Protein AF-A0A356UAP3-F1 (afdb_monomer)

Structure (mmCIF, N/CA/C/O backbone):
data_AF-A0A356UAP3-F1
#
_entry.id   AF-A0A356UAP3-F1
#
loop_
_atom_site.group_PDB
_atom_site.id
_atom_site.type_symbol
_atom_site.label_atom_id
_atom_site.label_alt_id
_atom_site.label_comp_id
_atom_site.label_asym_id
_atom_site.label_entity_id
_atom_site.label_seq_id
_atom_site.pdbx_PDB_ins_code
_atom_site.Cartn_x
_atom_site.Cartn_y
_atom_site.Cartn_z
_atom_site.occupancy
_atom_site.B_iso_or_equiv
_atom_site.auth_seq_id
_atom_site.auth_comp_id
_atom_site.auth_asym_id
_atom_site.auth_atom_id
_atom_site.pdbx_PDB_model_num
ATOM 1 N N . MET A 1 1 ? -6.061 -14.195 -34.000 1.00 57.28 1 MET A N 1
ATOM 2 C CA . MET A 1 1 ? -6.157 -13.941 -32.544 1.00 57.28 1 MET A CA 1
ATOM 3 C C . MET A 1 1 ? -6.585 -12.502 -32.336 1.00 57.28 1 MET A C 1
ATOM 5 O O . MET A 1 1 ? -6.114 -11.647 -33.078 1.00 57.28 1 MET A O 1
ATOM 9 N N . SER A 1 2 ? -7.453 -12.223 -31.364 1.00 78.31 2 SER A N 1
ATOM 10 C CA . SER A 1 2 ? -7.659 -10.847 -30.902 1.00 78.31 2 SER A CA 1
ATOM 11 C C . SER A 1 2 ? -6.344 -10.303 -30.331 1.00 78.31 2 SER A C 1
ATOM 13 O O . SER A 1 2 ? -5.571 -11.042 -29.713 1.00 78.31 2 SER A O 1
ATOM 15 N N . LYS A 1 3 ? -6.052 -9.023 -30.582 1.00 88.25 3 LYS A N 1
ATOM 16 C CA . LYS A 1 3 ? -4.902 -8.347 -29.968 1.00 88.25 3 LYS A CA 1
ATOM 17 C C . LYS A 1 3 ? -5.142 -8.265 -28.456 1.00 88.25 3 LYS A C 1
ATOM 19 O O . LYS A 1 3 ? -6.250 -7.948 -28.034 1.00 88.25 3 LYS A O 1
ATOM 24 N N . ARG A 1 4 ? -4.123 -8.576 -27.655 1.00 94.38 4 ARG A N 1
ATOM 25 C CA . ARG A 1 4 ? -4.158 -8.522 -26.185 1.00 94.38 4 ARG A CA 1
ATOM 26 C C . ARG A 1 4 ? -2.898 -7.827 -25.686 1.00 94.38 4 ARG A C 1
ATOM 28 O O . ARG A 1 4 ? -1.840 -8.015 -26.282 1.00 94.38 4 ARG A O 1
ATOM 35 N N . ALA A 1 5 ? -3.019 -7.084 -24.594 1.00 95.06 5 ALA A N 1
ATOM 36 C CA . ALA A 1 5 ? -1.893 -6.589 -23.813 1.00 95.06 5 ALA A CA 1
ATOM 37 C C . ALA A 1 5 ? -1.896 -7.302 -22.455 1.00 95.06 5 ALA A C 1
ATOM 39 O O . ALA A 1 5 ? -2.961 -7.516 -21.878 1.00 95.06 5 ALA A O 1
ATOM 40 N N . ILE A 1 6 ? -0.720 -7.702 -21.974 1.00 96.50 6 ILE A N 1
ATOM 41 C CA . ILE A 1 6 ? -0.535 -8.302 -20.650 1.00 96.50 6 ILE A CA 1
ATOM 42 C C . ILE A 1 6 ? 0.450 -7.407 -19.912 1.00 96.50 6 ILE A C 1
ATOM 44 O O . ILE A 1 6 ? 1.593 -7.268 -20.343 1.00 96.50 6 ILE A O 1
ATOM 48 N N . VAL A 1 7 ? -0.008 -6.793 -18.826 1.00 96.94 7 VAL A N 1
ATOM 49 C CA . VAL A 1 7 ? 0.816 -5.952 -17.957 1.00 96.94 7 VAL A CA 1
ATOM 50 C C . VAL A 1 7 ? 1.091 -6.742 -16.686 1.00 96.94 7 VAL A C 1
ATOM 52 O O . VAL A 1 7 ? 0.159 -7.196 -16.027 1.00 96.94 7 VAL A O 1
ATOM 55 N N . ILE A 1 8 ? 2.369 -6.944 -16.373 1.00 97.31 8 ILE A N 1
ATOM 56 C CA . ILE A 1 8 ? 2.818 -7.643 -15.167 1.00 97.31 8 ILE A CA 1
ATOM 57 C C . ILE A 1 8 ? 3.572 -6.631 -14.316 1.00 97.31 8 ILE A C 1
ATOM 59 O O . ILE A 1 8 ? 4.569 -6.071 -14.768 1.00 97.31 8 ILE A O 1
ATOM 63 N N . VAL A 1 9 ? 3.105 -6.419 -13.089 1.00 97.12 9 VAL A N 1
ATOM 64 C CA . VAL A 1 9 ? 3.779 -5.570 -12.106 1.00 97.12 9 VAL A CA 1
ATOM 65 C C . VAL A 1 9 ? 4.527 -6.470 -11.128 1.00 97.12 9 VAL A C 1
ATOM 67 O O . VAL A 1 9 ? 3.919 -7.266 -10.413 1.00 97.12 9 VAL A O 1
ATOM 70 N N . LEU A 1 10 ? 5.855 -6.356 -11.113 1.00 96.38 10 LEU A N 1
ATOM 71 C CA . LEU A 1 10 ? 6.705 -6.951 -10.083 1.00 96.38 10 LEU A CA 1
ATOM 72 C C . LEU A 1 10 ? 6.812 -5.943 -8.938 1.00 96.38 10 LEU A C 1
ATOM 74 O O . LEU A 1 10 ? 7.701 -5.093 -8.928 1.00 96.38 10 LEU A O 1
ATOM 78 N N . ASP A 1 11 ? 5.835 -5.999 -8.034 1.00 94.31 11 ASP A N 1
ATOM 79 C CA . ASP A 1 11 ? 5.659 -5.016 -6.962 1.00 94.31 11 ASP A CA 1
ATOM 80 C C . ASP A 1 11 ? 6.958 -4.825 -6.153 1.00 94.31 11 ASP A C 1
ATOM 82 O O . ASP A 1 11 ? 7.642 -5.794 -5.810 1.00 94.31 11 ASP A O 1
ATOM 86 N N . SER A 1 12 ? 7.311 -3.568 -5.875 1.00 92.88 12 SER A N 1
ATOM 87 C CA . SER A 1 12 ? 8.550 -3.098 -5.225 1.00 92.88 12 SER A CA 1
ATOM 88 C C . SER A 1 12 ? 9.898 -3.371 -5.931 1.00 92.88 12 SER A C 1
ATOM 90 O O . SER A 1 12 ? 10.951 -3.008 -5.397 1.00 92.88 12 SER A O 1
ATOM 92 N N . MET A 1 13 ? 9.924 -3.965 -7.134 1.00 96.19 13 MET A N 1
ATOM 93 C CA . MET A 1 13 ? 11.174 -4.277 -7.849 1.00 96.19 13 MET A CA 1
ATOM 94 C C . MET A 1 13 ? 11.779 -3.048 -8.562 1.00 96.19 13 MET A C 1
ATOM 96 O O . MET A 1 13 ? 11.753 -2.937 -9.788 1.00 96.19 13 MET A O 1
ATOM 100 N N . GLY A 1 14 ? 12.355 -2.125 -7.790 1.00 96.75 14 GLY A N 1
ATOM 101 C CA . GLY A 1 14 ? 13.047 -0.939 -8.307 1.00 96.75 14 GLY A CA 1
ATOM 102 C C . GLY A 1 14 ? 14.411 -1.236 -8.952 1.00 96.75 14 GLY A C 1
ATOM 103 O O . GLY A 1 14 ? 15.141 -2.131 -8.519 1.00 96.75 14 GLY A O 1
ATOM 104 N N . VAL A 1 15 ? 14.781 -0.434 -9.960 1.00 97.00 15 VAL A N 1
ATOM 105 C CA . VAL A 1 15 ? 16.045 -0.530 -10.730 1.00 97.00 15 VAL A CA 1
ATOM 106 C C . VAL A 1 15 ? 16.999 0.647 -10.466 1.00 97.00 15 VAL A C 1
ATOM 108 O O . VAL A 1 15 ? 17.720 1.095 -11.358 1.00 97.00 15 VAL A O 1
ATOM 111 N N . GLY A 1 16 ? 16.998 1.150 -9.231 1.00 96.44 16 GLY A N 1
ATOM 112 C CA . GLY A 1 16 ? 17.813 2.280 -8.780 1.00 96.44 16 GLY A CA 1
ATOM 113 C C . GLY A 1 16 ? 16.981 3.466 -8.308 1.00 96.44 16 GLY A C 1
ATOM 114 O O . GLY A 1 16 ? 15.783 3.533 -8.569 1.00 96.44 16 GLY A O 1
ATOM 115 N N . GLU A 1 17 ? 17.639 4.380 -7.604 1.00 96.25 17 GLU A N 1
ATOM 116 C CA . GLU A 1 17 ? 17.021 5.586 -7.068 1.00 96.25 17 GLU A CA 1
ATOM 117 C C . GLU A 1 17 ? 16.527 6.534 -8.174 1.00 96.25 17 GLU A C 1
ATOM 119 O O . GLU A 1 17 ? 17.128 6.641 -9.252 1.00 96.25 17 GLU A O 1
ATOM 124 N N . CYS A 1 18 ? 15.434 7.244 -7.892 1.00 95.56 18 CYS A N 1
ATOM 125 C CA . CYS A 1 18 ? 14.964 8.350 -8.721 1.00 95.56 18 CYS A CA 1
ATOM 126 C C . CYS A 1 18 ? 15.764 9.638 -8.428 1.00 95.56 18 CYS A C 1
ATOM 128 O O . CYS A 1 18 ? 16.316 9.779 -7.336 1.00 95.56 18 CYS A O 1
ATOM 130 N N . PRO A 1 19 ? 15.820 10.606 -9.366 1.00 96.00 19 PRO A N 1
ATOM 131 C CA . PRO A 1 19 ? 16.495 11.895 -9.157 1.00 96.00 19 PRO A CA 1
ATOM 132 C C . PRO A 1 19 ? 16.044 12.686 -7.915 1.00 96.00 19 PRO A C 1
ATOM 134 O O . PRO A 1 19 ? 16.796 13.513 -7.407 1.00 96.00 19 PRO A O 1
ATOM 137 N N . ASP A 1 20 ? 14.824 12.450 -7.442 1.00 95.19 20 ASP A N 1
ATOM 138 C CA . ASP A 1 20 ? 14.176 13.081 -6.293 1.00 95.19 20 ASP A CA 1
ATOM 139 C C . ASP A 1 20 ? 14.194 12.207 -5.024 1.00 95.19 20 ASP A C 1
ATOM 141 O O . ASP A 1 20 ? 13.520 12.525 -4.045 1.00 95.19 20 ASP A O 1
ATOM 145 N N . SER A 1 21 ? 15.009 11.142 -4.990 1.00 95.00 21 SER A N 1
ATOM 146 C CA . SER A 1 21 ? 15.121 10.207 -3.855 1.00 95.00 21 SER A CA 1
ATOM 147 C C . SER A 1 21 ? 15.410 10.889 -2.512 1.00 95.00 21 SER A C 1
ATOM 149 O O . SER A 1 21 ? 15.013 10.388 -1.458 1.00 95.00 21 SER A O 1
ATOM 151 N N . CYS A 1 22 ? 16.046 12.063 -2.532 1.00 93.94 22 CYS A N 1
ATOM 152 C CA . CYS A 1 22 ? 16.329 12.862 -1.344 1.00 93.94 22 CYS A CA 1
ATOM 153 C C . CYS A 1 22 ? 15.091 13.395 -0.623 1.00 93.94 22 CYS A C 1
ATOM 155 O O . CYS A 1 22 ? 15.147 13.581 0.591 1.00 93.94 22 CYS A O 1
ATOM 157 N N . LEU A 1 23 ? 13.976 13.588 -1.331 1.00 90.50 23 LEU A N 1
ATOM 158 C CA . LEU A 1 23 ? 12.704 13.997 -0.730 1.00 90.50 23 LEU A CA 1
ATOM 159 C C . LEU A 1 23 ? 12.072 12.870 0.096 1.00 90.50 23 LEU A C 1
ATOM 161 O O . LEU A 1 23 ? 11.237 13.128 0.959 1.00 90.50 23 LEU A O 1
ATOM 165 N N . TYR A 1 24 ? 12.498 11.632 -0.154 1.00 88.31 24 TYR A N 1
ATOM 166 C CA . TYR A 1 24 ? 11.954 10.421 0.449 1.00 88.31 24 TYR A CA 1
ATOM 167 C C . TYR A 1 24 ? 12.941 9.710 1.381 1.00 88.31 24 TYR A C 1
ATOM 169 O O . TYR A 1 24 ? 12.612 8.631 1.875 1.00 88.31 24 TYR A O 1
ATOM 177 N N . CYS A 1 25 ? 14.120 10.304 1.614 1.00 90.50 25 CYS A N 1
ATOM 178 C CA . CYS A 1 25 ? 15.237 9.716 2.362 1.00 90.50 25 CYS A CA 1
ATOM 179 C C . CYS A 1 25 ? 15.724 8.368 1.794 1.00 90.50 25 CYS A C 1
ATOM 181 O O . CYS A 1 25 ? 16.196 7.514 2.543 1.00 90.50 25 CYS A 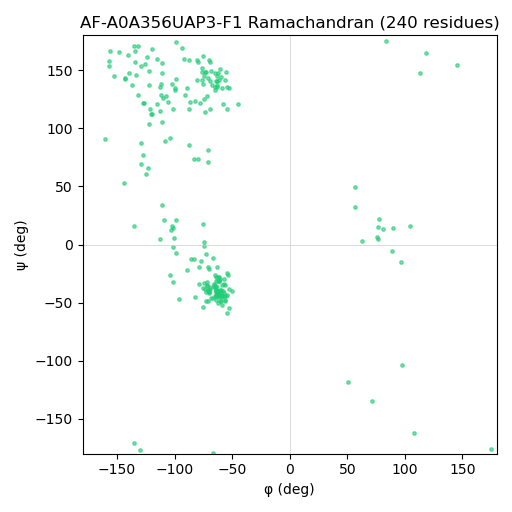O 1
ATOM 183 N N . ASP A 1 26 ? 15.627 8.185 0.474 1.00 93.50 26 ASP A N 1
ATOM 184 C CA . ASP A 1 26 ? 15.921 6.922 -0.215 1.00 93.50 26 ASP A CA 1
ATOM 185 C C . ASP A 1 26 ? 17.217 6.985 -1.045 1.00 93.50 26 ASP A C 1
ATOM 187 O O . ASP A 1 26 ? 17.394 6.205 -1.990 1.00 93.50 26 ASP A O 1
ATOM 191 N N . GLN A 1 27 ? 18.130 7.915 -0.739 1.00 96.56 27 GLN A N 1
ATOM 192 C CA . GLN A 1 27 ? 19.372 8.038 -1.503 1.00 96.56 27 GLN A CA 1
ATOM 193 C C . GLN A 1 27 ? 20.201 6.745 -1.469 1.00 96.56 27 GLN A C 1
ATOM 195 O O . GLN A 1 27 ? 20.405 6.135 -0.418 1.00 96.56 27 GLN A O 1
ATOM 200 N N . GLY A 1 28 ? 20.710 6.336 -2.631 1.00 95.19 28 GLY A N 1
ATOM 201 C CA . GLY A 1 28 ? 21.465 5.095 -2.818 1.00 95.19 28 GLY A CA 1
ATOM 202 C C . GLY A 1 28 ? 20.606 3.824 -2.862 1.00 95.19 28 GLY A C 1
ATOM 203 O O . GLY A 1 28 ? 21.153 2.718 -2.949 1.00 95.19 28 GLY A O 1
ATOM 204 N N . SER A 1 29 ? 19.276 3.947 -2.820 1.00 96.50 29 SER A N 1
ATOM 205 C CA . SER A 1 29 ? 18.373 2.805 -2.960 1.00 96.50 29 SER A CA 1
ATOM 206 C C . SER A 1 29 ? 18.502 2.152 -4.341 1.00 96.50 29 SER A C 1
ATOM 208 O O . SER A 1 29 ? 18.585 2.802 -5.382 1.00 96.50 29 SER A O 1
ATOM 210 N N . ASN A 1 30 ? 18.552 0.820 -4.361 1.00 97.81 30 ASN A N 1
ATOM 211 C CA . ASN A 1 30 ? 18.492 0.030 -5.587 1.00 97.81 30 ASN A CA 1
ATOM 212 C C . ASN A 1 30 ? 18.098 -1.409 -5.253 1.00 97.81 30 ASN A C 1
ATOM 214 O O . ASN A 1 30 ? 18.963 -2.235 -4.956 1.00 97.81 30 ASN A O 1
ATOM 218 N N . THR A 1 31 ? 16.797 -1.705 -5.269 1.00 97.50 31 THR A N 1
ATOM 219 C CA . THR A 1 31 ? 16.271 -3.013 -4.859 1.00 97.50 31 THR A CA 1
ATOM 220 C C . THR A 1 31 ? 16.941 -4.147 -5.624 1.00 97.50 31 THR A C 1
ATOM 222 O O . THR A 1 31 ? 17.596 -4.991 -5.019 1.00 97.50 31 THR A O 1
ATOM 225 N N . LEU A 1 32 ? 16.850 -4.141 -6.956 1.00 97.25 32 LEU A N 1
ATOM 226 C CA . LEU A 1 32 ? 17.301 -5.265 -7.771 1.00 97.25 32 LEU A CA 1
ATOM 227 C C . LEU A 1 32 ? 18.815 -5.509 -7.662 1.00 97.25 32 LEU A C 1
ATOM 229 O O . LEU A 1 32 ? 19.247 -6.650 -7.482 1.00 97.25 32 LEU A O 1
ATOM 233 N N . VAL A 1 33 ? 19.627 -4.447 -7.716 1.00 97.88 33 VAL A N 1
ATOM 234 C CA . VAL A 1 33 ? 21.093 -4.563 -7.632 1.00 97.88 33 VAL A CA 1
ATOM 235 C C . VAL A 1 33 ? 21.542 -4.967 -6.231 1.00 97.88 33 VAL A C 1
ATOM 237 O O . VAL A 1 33 ? 22.428 -5.813 -6.096 1.00 97.88 33 VAL A O 1
ATOM 240 N N . ASN A 1 34 ? 20.946 -4.396 -5.180 1.00 98.00 34 ASN A N 1
ATOM 241 C CA . ASN A 1 34 ? 21.315 -4.739 -3.808 1.00 98.00 34 ASN A CA 1
ATOM 242 C C . ASN A 1 34 ? 20.886 -6.167 -3.457 1.00 98.00 34 ASN A C 1
ATOM 244 O O . ASN A 1 34 ? 21.668 -6.888 -2.839 1.00 98.00 34 ASN A O 1
ATOM 248 N N . THR A 1 35 ? 19.715 -6.618 -3.922 1.00 97.88 35 THR A N 1
ATOM 249 C CA . THR A 1 35 ? 19.305 -8.023 -3.805 1.00 97.88 35 THR A CA 1
ATOM 250 C C . THR A 1 35 ? 20.301 -8.938 -4.508 1.00 97.88 35 THR A C 1
ATOM 252 O O . THR A 1 35 ? 20.772 -9.888 -3.888 1.00 97.88 35 THR A O 1
ATOM 255 N N . ALA A 1 36 ? 20.683 -8.638 -5.755 1.00 98.12 36 ALA A N 1
ATOM 256 C CA . ALA A 1 36 ? 21.646 -9.450 -6.494 1.00 98.12 36 ALA A CA 1
ATOM 257 C C . ALA A 1 36 ? 22.994 -9.562 -5.773 1.00 98.12 36 ALA A C 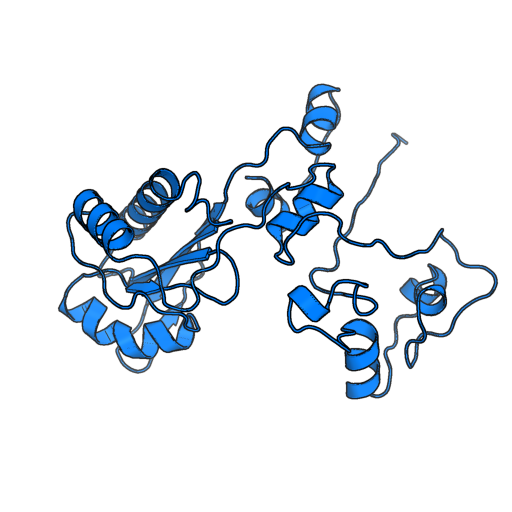1
ATOM 259 O O . ALA A 1 36 ? 23.519 -10.663 -5.630 1.00 98.12 36 ALA A O 1
ATOM 260 N N . LYS A 1 37 ? 23.526 -8.453 -5.249 1.00 97.88 37 LYS A N 1
ATOM 261 C CA . LYS A 1 37 ? 24.762 -8.461 -4.451 1.00 97.88 37 LYS A CA 1
ATOM 262 C C . LYS A 1 37 ? 24.625 -9.307 -3.184 1.00 97.88 37 LYS A C 1
ATOM 264 O O . LYS A 1 37 ? 25.520 -10.092 -2.888 1.00 97.88 37 LYS A O 1
ATOM 269 N N . ALA A 1 38 ? 23.518 -9.163 -2.456 1.00 98.19 38 ALA A N 1
ATOM 270 C CA . ALA A 1 38 ? 23.305 -9.848 -1.182 1.00 98.19 38 ALA A CA 1
ATOM 271 C C . ALA A 1 38 ? 23.245 -11.377 -1.322 1.00 98.19 38 ALA A C 1
ATOM 273 O O . ALA A 1 38 ? 23.666 -12.086 -0.411 1.00 98.19 38 ALA A O 1
ATOM 274 N N . VAL A 1 39 ? 22.750 -11.885 -2.455 1.00 98.00 39 VAL A N 1
ATOM 275 C CA . VAL A 1 39 ? 22.602 -13.331 -2.699 1.00 98.00 39 VAL A CA 1
ATOM 276 C C . VAL A 1 39 ? 23.716 -13.934 -3.565 1.00 98.00 39 VAL A C 1
ATOM 278 O O . VAL A 1 39 ? 23.649 -15.112 -3.901 1.00 98.00 39 VAL A O 1
ATOM 281 N N . GLY A 1 40 ? 24.747 -13.157 -3.919 1.00 97.94 40 GLY A N 1
ATOM 282 C CA . GLY A 1 40 ? 25.866 -13.627 -4.751 1.00 97.94 40 GLY A CA 1
ATOM 283 C C . GLY A 1 40 ? 25.550 -13.731 -6.249 1.00 97.94 40 GLY A C 1
ATOM 284 O O . GLY A 1 40 ? 26.231 -14.451 -6.976 1.00 97.94 40 GLY A O 1
ATOM 285 N N . GLY A 1 41 ? 24.530 -13.008 -6.707 1.00 98.00 41 GLY A N 1
ATOM 286 C CA . GLY A 1 41 ? 24.062 -12.957 -8.087 1.00 98.00 41 GLY A CA 1
ATOM 287 C C . GLY A 1 41 ? 22.671 -13.563 -8.272 1.00 98.00 41 GLY A C 1
ATOM 288 O O . GLY A 1 41 ? 22.279 -14.504 -7.588 1.00 98.00 41 GLY A O 1
ATOM 289 N N . LEU A 1 42 ? 21.911 -13.019 -9.220 1.00 98.06 42 LEU A N 1
ATOM 290 C CA . LEU A 1 42 ? 20.601 -13.540 -9.607 1.00 98.06 42 LEU A CA 1
ATOM 291 C C . LEU A 1 42 ? 20.717 -14.400 -10.863 1.00 98.06 42 LEU A C 1
ATOM 293 O O . LEU A 1 42 ? 21.434 -14.053 -11.793 1.00 98.06 42 LEU A O 1
ATOM 297 N N . ASN A 1 43 ? 19.949 -15.487 -10.918 1.00 98.06 43 ASN A N 1
ATOM 298 C CA . ASN A 1 43 ? 19.797 -16.303 -12.120 1.00 98.06 43 ASN A CA 1
ATOM 299 C C . ASN A 1 43 ? 18.432 -16.019 -12.763 1.00 98.06 43 ASN A C 1
ATOM 301 O O . ASN A 1 43 ? 17.431 -16.636 -12.399 1.00 98.06 43 ASN A O 1
ATOM 305 N N . LEU A 1 44 ? 18.383 -15.058 -13.692 1.00 97.56 44 LEU A N 1
ATOM 306 C CA . LEU A 1 44 ? 17.151 -14.615 -14.365 1.00 97.56 44 LEU A CA 1
ATOM 307 C C . LEU A 1 44 ? 17.281 -14.700 -15.899 1.00 97.56 44 LEU A C 1
ATOM 309 O O . LEU A 1 44 ? 17.156 -13.678 -16.578 1.00 97.56 44 LEU A O 1
ATOM 313 N N . PRO A 1 45 ? 17.511 -15.895 -16.474 1.00 97.69 45 PRO A N 1
ATOM 314 C CA . PRO A 1 45 ? 17.869 -16.046 -17.887 1.00 97.69 45 PRO A CA 1
ATOM 315 C C . PRO A 1 45 ? 16.792 -15.495 -18.829 1.00 97.69 45 PRO A C 1
ATOM 317 O O . PRO A 1 45 ? 17.107 -14.800 -19.786 1.00 97.69 45 PRO A O 1
ATOM 320 N N . HIS A 1 46 ? 15.511 -15.694 -18.511 1.00 98.19 46 HIS A N 1
ATOM 321 C CA . HIS A 1 46 ? 14.416 -15.182 -19.342 1.00 98.19 46 HIS A CA 1
ATOM 322 C C . HIS A 1 46 ? 14.245 -13.663 -19.253 1.00 98.19 46 HIS A C 1
ATOM 324 O O . HIS A 1 46 ? 13.933 -13.015 -20.248 1.00 98.19 46 HIS A O 1
ATOM 330 N N . MET A 1 47 ? 14.477 -13.055 -18.085 1.00 97.44 47 MET A N 1
ATOM 331 C CA . MET A 1 47 ? 14.465 -11.590 -17.994 1.00 97.44 47 MET A CA 1
ATOM 332 C C . MET A 1 47 ? 15.697 -10.988 -18.673 1.00 97.44 47 MET A C 1
ATOM 334 O O . MET A 1 47 ? 15.605 -9.912 -19.260 1.00 97.44 47 MET A O 1
ATOM 338 N N . GLN A 1 48 ? 16.831 -11.695 -18.649 1.00 98.00 48 GLN A N 1
ATOM 339 C CA . GLN A 1 48 ? 18.015 -11.329 -19.418 1.00 98.00 48 GLN A CA 1
ATOM 340 C C . GLN A 1 48 ? 17.714 -11.318 -20.919 1.00 98.00 48 GLN A C 1
ATOM 342 O O . GLN A 1 48 ? 17.995 -10.321 -21.574 1.00 98.00 48 GLN A O 1
ATOM 347 N N . GLU A 1 49 ? 17.087 -12.378 -21.441 1.00 98.19 49 GLU A N 1
ATOM 348 C CA . GLU A 1 49 ? 16.640 -12.477 -22.839 1.00 98.19 49 GLU A CA 1
ATOM 349 C C . GLU A 1 49 ? 15.695 -11.332 -23.237 1.00 98.19 49 GLU A C 1
ATOM 351 O O . GLU A 1 49 ? 15.747 -10.853 -24.369 1.00 98.19 49 GLU A O 1
ATOM 356 N N . LEU A 1 50 ? 14.864 -10.849 -22.309 1.00 97.94 50 LEU A N 1
ATOM 357 C CA . LEU A 1 50 ? 13.993 -9.687 -22.517 1.00 97.94 50 LEU A CA 1
ATOM 358 C C . LEU A 1 50 ? 14.727 -8.335 -22.448 1.00 97.94 50 LEU A C 1
ATOM 360 O O . LEU A 1 50 ? 14.165 -7.333 -22.883 1.00 97.94 50 LEU A O 1
ATOM 364 N N . GLY A 1 51 ? 15.966 -8.292 -21.947 1.00 97.88 51 GLY A N 1
ATOM 365 C CA . GLY A 1 51 ? 16.791 -7.083 -21.867 1.00 97.88 51 GLY A CA 1
ATOM 366 C C . GLY A 1 51 ? 16.920 -6.458 -20.474 1.00 97.88 51 GLY A C 1
ATOM 367 O O . GLY A 1 51 ? 17.348 -5.312 -20.371 1.00 97.88 51 GLY A O 1
ATOM 368 N N . LEU A 1 52 ? 16.590 -7.167 -19.385 1.00 97.62 52 LEU A N 1
ATOM 369 C CA . LEU A 1 52 ? 16.706 -6.627 -18.018 1.00 97.62 52 LEU A CA 1
ATOM 370 C C . LEU A 1 52 ? 18.133 -6.152 -17.690 1.00 97.62 52 LEU A C 1
ATOM 372 O O . LEU A 1 52 ? 18.312 -5.048 -17.180 1.00 97.62 52 LEU A O 1
ATOM 376 N N . GLY A 1 53 ? 19.148 -6.945 -18.050 1.00 97.56 53 GLY A N 1
ATOM 377 C CA . GLY A 1 53 ? 20.561 -6.589 -17.854 1.00 97.56 53 GLY A CA 1
ATOM 378 C C . GLY A 1 53 ? 21.032 -5.397 -18.698 1.00 97.56 53 GLY A C 1
ATOM 379 O O . GLY A 1 53 ? 22.109 -4.863 -18.461 1.00 97.56 53 GLY A O 1
ATOM 380 N N . ASN A 1 54 ? 20.240 -4.954 -19.683 1.00 98.31 54 ASN A N 1
ATOM 381 C CA . ASN A 1 54 ? 20.527 -3.760 -20.478 1.00 98.31 54 ASN A CA 1
ATOM 382 C C . ASN A 1 54 ? 20.026 -2.462 -19.817 1.00 98.31 54 ASN A C 1
ATOM 384 O O . ASN A 1 54 ? 20.385 -1.380 -20.280 1.00 98.31 54 ASN A O 1
ATOM 388 N N . ILE A 1 55 ? 19.194 -2.552 -18.772 1.00 97.75 55 ILE A N 1
ATOM 389 C CA . ILE A 1 55 ? 18.655 -1.389 -18.048 1.00 97.75 55 ILE A CA 1
ATOM 390 C C . ILE A 1 55 ? 19.670 -0.878 -17.018 1.00 97.75 55 ILE A C 1
ATOM 392 O O . ILE A 1 55 ? 19.883 0.330 -16.902 1.00 97.75 55 ILE A O 1
ATOM 396 N N . ILE A 1 56 ? 20.275 -1.794 -16.260 1.00 96.94 56 ILE A N 1
ATOM 397 C CA . ILE A 1 56 ? 21.242 -1.511 -15.196 1.00 96.94 56 ILE A CA 1
ATOM 398 C C . ILE A 1 56 ? 22.131 -2.741 -14.957 1.00 96.94 56 ILE A C 1
ATOM 400 O O . ILE A 1 56 ? 21.710 -3.863 -15.230 1.00 96.94 56 ILE A O 1
ATOM 404 N N . ASP A 1 57 ? 23.352 -2.535 -14.455 1.00 96.62 57 ASP A N 1
ATOM 405 C CA . ASP A 1 57 ? 24.284 -3.622 -14.132 1.00 96.62 57 ASP A CA 1
ATOM 406 C C . ASP A 1 57 ? 23.791 -4.443 -12.928 1.00 96.62 57 ASP A C 1
ATOM 408 O O . ASP A 1 57 ? 23.658 -3.925 -11.816 1.00 96.62 57 ASP A O 1
ATOM 412 N N . ILE A 1 58 ? 23.502 -5.725 -13.160 1.00 98.00 58 ILE A N 1
ATOM 413 C CA . ILE A 1 58 ? 22.938 -6.658 -12.180 1.00 98.00 58 ILE A CA 1
ATOM 414 C C . ILE A 1 58 ? 23.833 -7.897 -12.133 1.00 98.00 58 ILE A C 1
ATOM 416 O O . ILE A 1 58 ? 24.004 -8.606 -13.126 1.00 98.00 58 ILE A O 1
ATOM 420 N N . MET A 1 59 ? 24.366 -8.213 -10.952 1.00 98.31 59 MET A N 1
ATOM 421 C CA . MET A 1 59 ? 25.200 -9.401 -10.758 1.00 98.31 59 MET A CA 1
ATOM 422 C C . MET A 1 59 ? 24.429 -10.673 -11.151 1.00 98.31 59 MET A C 1
ATOM 424 O O . MET A 1 59 ? 23.375 -10.960 -10.588 1.00 98.31 59 MET A O 1
ATOM 428 N N . GLY A 1 60 ? 24.959 -11.431 -12.115 1.00 97.75 60 GLY A N 1
ATOM 429 C CA . GLY A 1 60 ? 24.339 -12.657 -12.640 1.00 97.75 60 GLY A CA 1
ATOM 430 C C . GLY A 1 60 ? 23.371 -12.460 -13.819 1.00 97.75 60 GLY A C 1
ATOM 431 O O . GLY A 1 60 ? 22.948 -13.447 -14.413 1.00 97.75 60 GLY A O 1
ATOM 432 N N . VAL A 1 61 ? 23.071 -11.217 -14.217 1.00 98.19 61 VAL A N 1
ATOM 433 C CA . VAL A 1 61 ? 22.166 -10.901 -15.337 1.00 98.19 61 VAL A CA 1
ATOM 434 C C . VAL A 1 61 ? 22.863 -9.926 -16.288 1.00 98.19 61 VAL A C 1
ATOM 436 O O . VAL A 1 61 ? 22.744 -8.710 -16.163 1.00 98.19 61 VAL A O 1
ATOM 439 N N . ALA A 1 62 ? 23.625 -10.461 -17.242 1.00 97.44 62 ALA A N 1
ATOM 440 C CA . ALA A 1 62 ? 24.446 -9.649 -18.140 1.00 97.44 62 ALA A CA 1
ATOM 441 C C . ALA A 1 62 ? 23.619 -8.946 -19.233 1.00 97.44 62 ALA A C 1
ATOM 443 O O . ALA A 1 62 ? 22.644 -9.497 -19.742 1.00 97.44 62 ALA A O 1
ATOM 444 N N . ALA A 1 63 ? 24.052 -7.760 -19.663 1.00 97.88 63 ALA A N 1
ATOM 445 C CA . ALA A 1 63 ? 23.500 -7.108 -20.849 1.00 97.88 63 ALA A CA 1
ATOM 446 C C . ALA A 1 63 ? 23.683 -7.979 -22.106 1.00 97.88 63 ALA A C 1
ATOM 448 O O . ALA A 1 63 ? 24.714 -8.635 -22.282 1.00 97.88 63 ALA A O 1
ATOM 449 N N . ILE A 1 64 ? 22.704 -7.948 -23.014 1.00 97.81 64 ILE A N 1
ATOM 450 C CA . ILE A 1 64 ? 22.741 -8.707 -24.272 1.00 97.81 64 ILE A CA 1
ATOM 451 C C . ILE A 1 64 ? 22.607 -7.794 -25.491 1.00 97.81 64 ILE A C 1
ATOM 453 O O . ILE A 1 64 ? 21.957 -6.755 -25.449 1.00 97.81 64 ILE A O 1
ATOM 457 N N . LYS A 1 65 ? 23.226 -8.179 -26.612 1.00 97.56 65 LYS A N 1
ATOM 458 C CA . LYS A 1 65 ? 23.229 -7.360 -27.837 1.00 97.56 65 LYS A CA 1
ATOM 459 C C . LYS A 1 65 ? 21.870 -7.331 -28.548 1.00 97.56 65 LYS A C 1
ATOM 461 O O . LYS A 1 65 ? 21.518 -6.312 -29.127 1.00 97.56 65 LYS A O 1
ATOM 466 N N . ASN A 1 66 ? 21.138 -8.447 -28.516 1.00 97.38 66 ASN A N 1
ATOM 467 C CA . ASN A 1 66 ? 19.886 -8.639 -29.250 1.00 97.38 66 ASN A CA 1
ATOM 468 C C . ASN A 1 66 ? 18.773 -9.105 -28.289 1.00 97.38 66 ASN A C 1
ATOM 470 O O . ASN A 1 66 ? 18.491 -10.304 -28.247 1.00 97.38 66 ASN A O 1
ATOM 474 N N . PRO A 1 67 ? 18.183 -8.209 -27.477 1.00 97.81 67 PRO A N 1
ATOM 475 C CA . PRO A 1 67 ? 17.068 -8.569 -26.609 1.00 97.81 67 PRO A CA 1
ATOM 476 C C . PRO A 1 67 ? 15.803 -8.884 -27.409 1.00 97.81 67 PRO A C 1
ATOM 478 O O . PRO A 1 67 ? 15.566 -8.327 -28.480 1.00 97.81 67 PRO A O 1
ATOM 481 N N . LEU A 1 68 ? 14.977 -9.779 -26.866 1.00 97.69 68 LEU A N 1
ATOM 482 C CA . LEU A 1 68 ? 13.702 -10.190 -27.458 1.00 97.69 68 LEU A CA 1
ATOM 483 C C . LEU A 1 68 ? 12.638 -9.083 -27.412 1.00 97.69 68 LEU A C 1
ATOM 485 O O . LEU A 1 68 ? 11.670 -9.135 -28.170 1.00 97.69 68 LEU A O 1
ATOM 489 N N . GLY A 1 69 ? 12.794 -8.106 -26.515 1.00 93.00 69 GLY A N 1
ATOM 490 C CA . GLY A 1 69 ? 11.848 -7.017 -26.298 1.00 93.00 69 GLY A CA 1
ATOM 491 C C . GLY A 1 69 ? 12.510 -5.642 -26.260 1.00 93.00 69 GLY A C 1
ATOM 492 O O . GLY A 1 69 ? 13.733 -5.506 -26.229 1.00 93.00 69 GLY A O 1
ATOM 493 N N . ALA A 1 70 ? 11.670 -4.607 -26.254 1.00 97.31 70 ALA A N 1
ATOM 494 C CA . ALA A 1 70 ? 12.100 -3.261 -25.900 1.00 97.31 70 ALA A CA 1
ATOM 495 C C . ALA A 1 70 ? 12.309 -3.169 -24.382 1.00 97.31 70 ALA A C 1
ATOM 497 O O . ALA A 1 70 ? 11.562 -3.775 -23.613 1.00 97.31 70 ALA A O 1
ATOM 498 N N . TYR A 1 71 ? 13.300 -2.389 -23.961 1.00 97.50 71 TYR A N 1
ATOM 499 C CA . TYR A 1 71 ? 13.658 -2.217 -22.557 1.00 97.50 71 TYR A CA 1
ATOM 500 C C . TYR A 1 71 ? 13.881 -0.739 -22.231 1.00 97.50 71 TYR A C 1
ATOM 502 O O . TYR A 1 71 ? 14.171 0.081 -23.103 1.00 97.50 71 TYR A O 1
ATOM 510 N N . GLY A 1 72 ? 13.742 -0.406 -20.954 1.00 96.62 72 GLY A N 1
ATOM 511 C CA . GLY A 1 72 ? 13.918 0.938 -20.427 1.00 96.62 72 GLY A CA 1
ATOM 512 C C . GLY A 1 72 ? 13.567 0.982 -18.946 1.00 96.62 72 GLY A C 1
ATOM 513 O O . GLY A 1 72 ? 13.258 -0.042 -18.341 1.00 96.62 72 GLY A O 1
ATOM 514 N N . LYS A 1 73 ? 13.600 2.180 -18.370 1.00 96.81 73 LYS A N 1
ATOM 515 C CA . LYS A 1 73 ? 13.099 2.452 -17.022 1.00 96.81 73 LYS A CA 1
ATOM 516 C C . LYS A 1 73 ? 12.156 3.645 -17.066 1.00 96.81 73 LYS A C 1
ATOM 518 O O . LYS A 1 73 ? 12.275 4.490 -17.951 1.00 96.81 73 LYS A O 1
ATOM 523 N N . MET A 1 74 ? 11.234 3.691 -16.119 1.00 96.88 74 MET A N 1
ATOM 524 C CA . MET A 1 74 ? 10.288 4.789 -15.951 1.00 96.88 74 MET A CA 1
ATOM 525 C C . MET A 1 74 ? 10.643 5.539 -14.670 1.00 96.88 74 MET A C 1
ATOM 527 O O . MET A 1 74 ? 11.164 4.935 -13.733 1.00 96.88 74 MET A O 1
ATOM 531 N N . GLN A 1 75 ? 10.402 6.844 -14.662 1.00 96.25 75 GLN A N 1
ATOM 532 C CA . GLN A 1 75 ? 10.480 7.673 -13.467 1.00 96.25 75 GLN A CA 1
ATOM 533 C C . GLN A 1 75 ? 9.049 8.023 -13.071 1.00 96.25 75 GLN A C 1
ATOM 535 O O . GLN A 1 75 ? 8.296 8.494 -13.922 1.00 96.25 75 GLN A O 1
ATOM 540 N N . GLU A 1 76 ? 8.702 7.772 -11.813 1.00 96.44 76 GLU A N 1
ATOM 541 C CA . GLU A 1 76 ? 7.416 8.165 -11.239 1.00 96.44 76 GLU A CA 1
ATOM 542 C C . GLU A 1 76 ? 7.323 9.694 -11.194 1.00 96.44 76 GLU A C 1
ATOM 544 O O . GLU A 1 76 ? 8.288 10.379 -10.842 1.00 96.44 76 GLU A O 1
ATOM 549 N N . LYS A 1 77 ? 6.189 10.231 -11.643 1.00 95.75 77 LYS A N 1
ATOM 550 C CA . LYS A 1 77 ? 5.935 11.671 -11.724 1.00 95.75 77 LYS A CA 1
ATOM 551 C C . LYS A 1 77 ? 5.064 12.159 -10.570 1.00 95.75 77 LYS A C 1
ATOM 553 O O . LYS A 1 77 ? 5.201 13.305 -10.142 1.00 95.75 77 LYS A O 1
ATOM 558 N N . SER A 1 78 ? 4.167 11.308 -10.093 1.00 95.38 78 SER A N 1
ATOM 559 C CA . SER A 1 78 ? 3.303 11.569 -8.954 1.00 95.38 78 SER A CA 1
ATOM 560 C C . SER A 1 78 ? 4.141 11.739 -7.688 1.00 95.38 78 SER A C 1
ATOM 562 O O . SER A 1 78 ? 5.100 11.000 -7.474 1.00 95.38 78 SER A O 1
ATOM 564 N N . PRO A 1 79 ? 3.780 12.680 -6.805 1.00 90.88 79 PRO A N 1
ATOM 565 C CA . PRO A 1 79 ? 4.377 12.748 -5.488 1.00 90.88 79 PRO A CA 1
ATOM 566 C C . PRO A 1 79 ? 3.815 11.590 -4.659 1.00 90.88 79 PRO A C 1
ATOM 568 O O . PRO A 1 79 ? 2.618 11.542 -4.388 1.00 90.88 79 PRO A O 1
ATOM 571 N N . GLY A 1 80 ? 4.664 10.642 -4.284 1.00 87.31 80 GLY A N 1
ATOM 572 C CA . GLY A 1 80 ? 4.273 9.420 -3.588 1.00 87.31 80 GLY A CA 1
ATOM 573 C C . GLY A 1 80 ? 5.146 8.247 -4.016 1.00 87.31 80 GLY A C 1
ATOM 574 O O . GLY A 1 80 ? 5.712 8.255 -5.099 1.00 87.31 80 GLY A O 1
ATOM 575 N N . LYS A 1 81 ? 5.278 7.254 -3.135 1.00 88.94 81 LYS A N 1
ATOM 576 C CA . LYS A 1 81 ? 6.023 6.010 -3.401 1.00 88.94 81 LYS A CA 1
ATOM 577 C C . LYS A 1 81 ? 5.269 4.764 -2.928 1.00 88.94 81 LYS A C 1
ATOM 579 O O . LYS A 1 81 ? 5.855 3.704 -2.718 1.00 88.94 81 LYS A O 1
ATOM 584 N N . ASP A 1 82 ? 3.969 4.912 -2.672 1.00 87.94 82 ASP A N 1
ATOM 585 C CA . ASP A 1 82 ? 3.103 3.828 -2.225 1.00 87.94 82 ASP A CA 1
ATOM 586 C C . ASP A 1 82 ? 2.508 3.058 -3.414 1.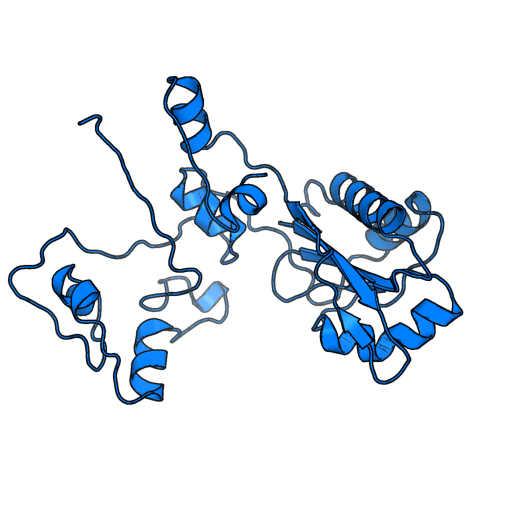00 87.94 82 ASP A C 1
ATOM 588 O O . ASP A 1 82 ? 2.382 3.566 -4.528 1.00 87.94 82 ASP A O 1
ATOM 592 N N . THR A 1 83 ? 2.081 1.819 -3.157 1.00 88.81 83 THR A N 1
ATOM 593 C CA . THR A 1 83 ? 1.505 0.931 -4.176 1.00 88.81 83 THR A CA 1
ATOM 594 C C . THR A 1 83 ? 0.357 1.570 -4.961 1.00 88.81 83 THR A C 1
ATOM 596 O O . THR A 1 83 ? 0.239 1.308 -6.156 1.00 88.81 83 THR A O 1
ATOM 599 N N . THR A 1 84 ? -0.510 2.360 -4.319 1.00 91.00 84 THR A N 1
ATOM 600 C CA . THR A 1 84 ? -1.695 2.916 -4.982 1.00 91.00 84 THR A CA 1
ATOM 601 C C . THR A 1 84 ? -1.277 3.982 -5.990 1.00 91.00 84 THR A C 1
ATOM 603 O O . THR A 1 84 ? -1.670 3.885 -7.152 1.00 91.00 84 THR A O 1
ATOM 606 N N . THR A 1 85 ? -0.413 4.917 -5.581 1.00 92.50 85 THR A N 1
ATOM 607 C CA . THR A 1 85 ? 0.132 5.975 -6.449 1.00 92.50 85 THR A CA 1
ATOM 608 C C . THR A 1 85 ? 0.750 5.404 -7.728 1.00 92.50 85 THR A C 1
ATOM 610 O O . THR A 1 85 ? 0.294 5.731 -8.826 1.00 92.50 85 THR A O 1
ATOM 613 N N . GLY A 1 86 ? 1.692 4.463 -7.607 1.00 94.44 86 GLY A N 1
ATOM 614 C CA . GLY A 1 86 ? 2.391 3.924 -8.776 1.00 94.44 86 GLY A CA 1
ATOM 615 C C . GLY A 1 86 ? 1.496 3.125 -9.728 1.00 94.44 86 GLY A C 1
ATOM 616 O O . GLY A 1 86 ? 1.663 3.185 -10.947 1.00 94.44 86 GLY A O 1
ATOM 617 N N . HIS A 1 87 ? 0.500 2.398 -9.209 1.00 95.69 87 HIS A N 1
ATOM 618 C CA . HIS A 1 87 ? -0.452 1.678 -10.063 1.00 95.69 87 HIS A CA 1
ATOM 619 C C . HIS A 1 87 ? -1.400 2.630 -10.793 1.00 95.69 87 HIS A C 1
ATOM 621 O O . HIS A 1 87 ? -1.706 2.406 -11.966 1.00 95.69 87 HIS A O 1
ATOM 627 N N . TRP A 1 88 ? -1.862 3.680 -10.118 1.00 95.75 88 TRP A N 1
ATOM 628 C CA . TRP A 1 88 ? -2.724 4.690 -10.720 1.00 95.75 88 TRP A CA 1
ATOM 629 C C . TRP A 1 88 ? -1.993 5.446 -11.829 1.00 95.75 88 TRP A C 1
ATOM 631 O O . TRP A 1 88 ? -2.530 5.563 -12.934 1.00 95.75 88 TRP A O 1
ATOM 641 N N . GLU A 1 89 ? -0.737 5.835 -11.601 1.00 97.00 89 GLU A N 1
ATOM 642 C CA . GLU A 1 89 ? 0.086 6.489 -12.621 1.00 97.00 89 GLU A CA 1
ATOM 643 C C . GLU A 1 89 ? 0.356 5.579 -13.819 1.00 97.00 89 GLU A C 1
ATOM 645 O O . GLU A 1 89 ? 0.189 6.002 -14.967 1.00 97.00 89 GLU A O 1
ATOM 650 N N . LEU A 1 90 ? 0.665 4.299 -13.577 1.00 96.75 90 LEU A N 1
ATOM 651 C CA . LEU A 1 90 ? 0.829 3.306 -14.642 1.00 96.75 90 LEU A CA 1
ATOM 652 C C . LEU A 1 90 ? -0.431 3.179 -15.518 1.00 96.75 90 LEU A C 1
ATOM 654 O O . LEU A 1 90 ? -0.332 2.878 -16.708 1.00 96.75 90 LEU A O 1
ATOM 658 N N . MET A 1 91 ? -1.609 3.429 -14.941 1.00 97.12 91 MET A N 1
ATOM 659 C CA . MET A 1 91 ? -2.897 3.436 -15.638 1.00 97.12 91 MET A CA 1
ATOM 660 C C . MET A 1 91 ? -3.375 4.845 -16.016 1.00 97.12 91 MET A C 1
ATOM 662 O O . MET A 1 91 ? -4.552 5.037 -16.319 1.00 97.12 91 MET A O 1
ATOM 666 N N . GLY A 1 92 ? -2.465 5.818 -16.087 1.00 96.00 92 GLY A N 1
ATOM 667 C CA . GLY A 1 92 ? -2.701 7.130 -16.687 1.00 96.00 92 GLY A CA 1
ATOM 668 C C . GLY A 1 92 ? -3.244 8.201 -15.744 1.00 96.00 92 GLY A C 1
ATOM 669 O O . GLY A 1 92 ? -3.708 9.232 -16.235 1.00 96.00 92 GLY A O 1
ATOM 670 N N . LEU A 1 93 ? -3.197 7.978 -14.429 1.00 95.12 93 LEU A N 1
ATOM 671 C CA . LEU A 1 93 ? -3.631 8.940 -13.421 1.00 95.12 93 LEU A CA 1
ATOM 672 C C . LEU A 1 93 ? -2.430 9.473 -12.632 1.00 95.12 93 LEU A C 1
ATOM 674 O O . LEU A 1 93 ? -1.876 8.790 -11.782 1.00 95.12 93 LEU A O 1
ATOM 678 N N . GLU A 1 94 ? -2.042 10.713 -12.919 1.00 94.88 94 GLU A N 1
ATOM 679 C CA . GLU A 1 94 ? -0.990 11.431 -12.193 1.00 94.88 94 GLU A CA 1
ATOM 680 C C . GLU A 1 94 ? -1.588 12.140 -10.973 1.00 94.88 94 GLU A C 1
ATOM 682 O O . GLU A 1 94 ? -2.489 12.979 -11.109 1.00 94.88 94 GLU A O 1
ATOM 687 N N . LEU A 1 95 ? -1.072 11.837 -9.781 1.00 91.56 95 LEU A N 1
ATOM 688 C CA . LEU A 1 95 ? -1.455 12.554 -8.571 1.00 91.56 95 LEU A CA 1
ATOM 689 C C . LEU A 1 95 ? -0.779 13.924 -8.525 1.00 91.56 95 LEU A C 1
ATOM 691 O O . LEU A 1 95 ? 0.388 14.087 -8.864 1.00 91.56 95 LEU A O 1
ATOM 695 N N . ARG A 1 96 ? -1.516 14.929 -8.045 1.00 89.12 96 ARG A N 1
ATOM 696 C CA . ARG A 1 96 ? -0.957 16.268 -7.779 1.00 89.12 96 ARG A CA 1
ATOM 697 C C . ARG A 1 96 ? -0.389 16.404 -6.370 1.00 89.12 96 ARG A C 1
ATOM 699 O O . ARG A 1 96 ? 0.394 17.314 -6.118 1.00 89.12 96 ARG A O 1
ATOM 706 N N . GLN A 1 97 ? -0.833 15.550 -5.452 1.00 87.88 97 GLN A N 1
ATOM 707 C CA . GLN A 1 97 ? -0.453 15.546 -4.043 1.00 87.88 97 GLN A CA 1
ATOM 708 C C . GLN A 1 97 ? -0.343 14.095 -3.557 1.00 87.88 97 GLN A C 1
ATOM 710 O O . GLN A 1 97 ? -1.145 13.268 -4.001 1.00 87.88 97 GLN A O 1
ATOM 715 N N . PRO A 1 98 ? 0.620 13.790 -2.669 1.00 89.19 98 PRO A N 1
ATOM 716 C CA . PRO A 1 98 ? 0.766 12.455 -2.111 1.00 89.19 98 PRO A CA 1
ATOM 717 C C . PRO A 1 98 ? -0.395 12.140 -1.176 1.00 89.19 98 PRO A C 1
ATOM 719 O O . PRO A 1 98 ? -1.003 13.039 -0.589 1.00 89.19 98 PRO A O 1
ATOM 722 N N . PHE A 1 99 ? -0.664 10.852 -0.972 1.00 91.75 99 PHE A N 1
ATOM 723 C CA . PHE A 1 99 ? -1.548 10.454 0.114 1.00 91.75 99 PHE A CA 1
ATOM 724 C C . PHE A 1 99 ? -0.944 10.839 1.477 1.00 91.75 99 PHE A C 1
ATOM 726 O O . PHE A 1 99 ? 0.263 10.679 1.681 1.00 91.75 99 PHE A O 1
ATOM 733 N N . PRO A 1 100 ? -1.757 11.316 2.436 1.00 93.38 100 PRO A N 1
ATOM 734 C CA . PRO A 1 100 ? -1.263 11.757 3.733 1.00 93.38 100 PRO A CA 1
ATOM 735 C C . PRO A 1 100 ? -0.727 10.578 4.554 1.00 93.38 100 PRO A C 1
ATOM 737 O O . PRO A 1 100 ? -1.351 9.517 4.632 1.00 93.38 100 PRO A O 1
ATOM 740 N N . THR A 1 101 ? 0.414 10.776 5.207 1.00 92.62 101 THR A N 1
ATOM 741 C CA . THR A 1 101 ? 1.003 9.836 6.174 1.00 92.62 101 THR A CA 1
ATOM 742 C C . THR A 1 101 ? 0.937 10.407 7.587 1.00 92.62 101 THR A C 1
ATOM 744 O O . THR A 1 101 ? 0.921 11.624 7.759 1.00 92.62 101 THR A O 1
ATOM 747 N N . TYR A 1 102 ? 0.958 9.538 8.599 1.00 95.50 102 TYR A N 1
ATOM 748 C CA . TYR A 1 102 ? 0.733 9.914 10.000 1.00 95.50 102 TYR A CA 1
ATOM 749 C C . TYR A 1 102 ? 1.845 9.379 10.922 1.00 95.50 102 TYR A C 1
ATOM 751 O O . TYR A 1 102 ? 1.592 8.470 11.711 1.00 95.50 102 TYR A O 1
ATOM 759 N N . PRO A 1 103 ? 3.085 9.906 10.830 1.00 93.50 103 PRO A N 1
ATOM 760 C CA . PRO A 1 103 ? 4.231 9.392 11.590 1.00 93.50 103 PRO A CA 1
ATOM 761 C C . PRO A 1 103 ? 4.054 9.484 13.116 1.00 93.50 103 PRO A C 1
ATOM 763 O O . PRO A 1 103 ? 4.569 8.640 13.841 1.00 93.50 103 PRO A O 1
ATOM 766 N N . GLU A 1 104 ? 3.269 10.455 13.587 1.00 95.88 104 GLU A N 1
ATOM 767 C CA . GLU A 1 104 ? 2.944 10.672 15.006 1.00 95.88 104 GLU A CA 1
ATOM 768 C C . GLU A 1 104 ? 1.537 10.155 15.376 1.00 95.88 104 GLU A C 1
ATOM 770 O O . GLU A 1 104 ? 0.976 10.527 16.405 1.00 95.88 104 GLU A O 1
ATOM 775 N N . GLY A 1 105 ? 0.934 9.321 14.519 1.00 96.81 105 GLY A N 1
ATOM 776 C CA . GLY A 1 105 ? -0.469 8.923 14.634 1.00 96.81 105 GLY A CA 1
ATOM 777 C C . GLY A 1 105 ? -1.443 9.933 14.018 1.00 96.81 105 GLY A C 1
ATOM 778 O O . GLY A 1 105 ? -1.070 10.994 13.512 1.00 96.81 105 GLY A O 1
ATOM 779 N N . PHE A 1 106 ? -2.722 9.565 14.000 1.00 98.19 106 PHE A N 1
ATOM 780 C CA . PHE A 1 106 ? -3.798 10.397 13.471 1.00 98.19 106 PHE A CA 1
ATOM 781 C C . PHE A 1 106 ? -4.125 11.555 14.426 1.00 98.19 106 PHE A C 1
ATOM 783 O O . PHE A 1 106 ? -4.041 11.375 15.646 1.00 98.19 106 PHE A O 1
ATOM 790 N N . PRO A 1 107 ? -4.559 12.720 13.914 1.00 97.81 107 PRO A N 1
ATOM 791 C CA . PRO A 1 107 ? -4.929 13.848 14.757 1.00 97.81 107 PRO A CA 1
ATOM 792 C C . PRO A 1 107 ? -6.016 13.491 15.786 1.00 97.81 107 PRO A C 1
ATOM 794 O O . PRO A 1 107 ? -6.954 12.751 15.456 1.00 97.81 107 PRO A O 1
ATOM 797 N N . PRO A 1 108 ? -5.943 14.016 17.024 1.00 97.31 108 PRO A N 1
ATOM 798 C CA . PRO A 1 108 ? -6.918 13.711 18.068 1.00 97.31 108 PRO A CA 1
ATOM 799 C C . PRO A 1 108 ? -8.366 14.018 17.674 1.00 97.31 108 PRO A C 1
ATOM 801 O O . PRO A 1 108 ? -9.273 13.271 18.054 1.00 97.31 108 PRO A O 1
ATOM 804 N N . GLU A 1 109 ? -8.612 15.077 16.896 1.00 97.19 109 GLU A N 1
ATOM 805 C CA . GLU A 1 109 ? -9.954 15.400 16.408 1.00 97.19 109 GLU A CA 1
ATOM 806 C C . GLU A 1 109 ? -10.504 14.334 15.452 1.00 97.19 109 GLU A C 1
ATOM 808 O O . GLU A 1 109 ? -11.690 14.001 15.525 1.00 97.19 109 GLU A O 1
ATOM 813 N N . LEU A 1 110 ? -9.650 13.745 14.610 1.00 97.81 110 LEU A N 1
ATOM 814 C CA . LEU A 1 110 ? -10.030 12.690 13.675 1.00 97.81 110 LEU A CA 1
ATOM 815 C C . LEU A 1 110 ? -10.391 11.408 14.434 1.00 97.81 110 LEU A C 1
ATOM 817 O O . LEU A 1 110 ? -11.450 10.829 14.191 1.00 97.81 110 LEU A O 1
ATOM 821 N N . ILE A 1 111 ? -9.566 11.016 15.410 1.00 98.50 111 ILE A N 1
ATOM 822 C CA . ILE A 1 111 ? -9.850 9.868 16.283 1.00 98.50 111 ILE A CA 1
ATOM 823 C C . ILE A 1 111 ? -11.128 10.098 17.093 1.00 98.50 111 ILE A C 1
ATOM 825 O O . ILE A 1 111 ? -11.985 9.222 17.142 1.00 98.50 111 ILE A O 1
ATOM 829 N N . THR A 1 112 ? -11.319 11.290 17.658 1.00 98.44 112 THR A N 1
ATOM 830 C CA . THR A 1 112 ? -12.529 11.615 18.431 1.00 98.44 112 THR A CA 1
ATOM 831 C C . THR A 1 112 ? -13.792 11.510 17.575 1.00 98.44 112 THR A C 1
ATOM 833 O O . THR A 1 112 ? -14.791 10.943 18.018 1.00 98.44 112 THR A O 1
ATOM 836 N N . ARG A 1 113 ? -13.764 12.020 16.337 1.00 98.19 113 ARG A N 1
ATOM 837 C CA . ARG A 1 113 ? -14.888 11.893 15.394 1.00 98.19 113 ARG A CA 1
ATOM 838 C C . ARG A 1 113 ? -15.147 10.438 15.012 1.00 98.19 113 ARG A C 1
ATOM 840 O O . ARG A 1 113 ? -16.305 10.042 14.910 1.00 98.19 113 ARG A O 1
ATOM 847 N N . PHE A 1 114 ? -14.091 9.654 14.816 1.00 98.62 114 PHE A N 1
ATOM 848 C CA . PHE A 1 114 ? -14.206 8.229 14.532 1.00 98.62 114 PHE A CA 1
ATOM 849 C C . PHE A 1 114 ? -14.864 7.474 15.699 1.00 98.62 114 PHE A C 1
ATOM 851 O O . PHE A 1 114 ? -15.867 6.794 15.493 1.00 98.62 114 PHE A O 1
ATOM 858 N N . GLU A 1 115 ? -14.381 7.680 16.928 1.00 98.69 115 GLU A N 1
ATOM 859 C CA . GLU A 1 115 ? -14.942 7.114 18.166 1.00 98.69 115 GLU A CA 1
ATOM 860 C C . GLU A 1 115 ? -16.430 7.436 18.348 1.00 98.69 115 GLU A C 1
ATOM 862 O O . GLU A 1 115 ? -17.226 6.567 18.706 1.00 98.69 115 GLU A O 1
ATOM 867 N N . GLN A 1 116 ? -16.825 8.682 18.071 1.00 98.50 116 GLN A N 1
ATOM 868 C CA . GLN A 1 116 ? -18.225 9.111 18.144 1.00 98.50 116 GLN A CA 1
ATOM 869 C C . GLN A 1 116 ? -19.124 8.332 17.178 1.00 98.50 116 GLN A C 1
ATOM 871 O O . GLN A 1 116 ? -20.249 7.998 17.543 1.00 98.50 116 GLN A O 1
ATOM 876 N N . GLN A 1 117 ? -18.643 8.035 15.969 1.00 98.31 117 GLN A N 1
ATOM 877 C CA . GLN A 1 117 ? -19.429 7.325 14.957 1.00 98.31 117 GLN A CA 1
ATOM 878 C C . GLN A 1 117 ? -19.495 5.815 15.200 1.00 98.31 117 GLN A C 1
ATOM 880 O O . GLN A 1 117 ? -20.531 5.210 14.937 1.00 98.31 117 GLN A O 1
ATOM 885 N N . ILE A 1 118 ? -18.430 5.204 15.729 1.00 98.06 118 ILE A N 1
ATOM 886 C CA . ILE A 1 118 ? -18.440 3.770 16.068 1.00 98.06 118 ILE A CA 1
ATOM 887 C C . ILE A 1 118 ? -19.073 3.479 17.438 1.00 98.06 118 ILE A C 1
ATOM 889 O O . ILE A 1 118 ? -19.362 2.326 17.749 1.00 98.06 118 ILE A O 1
ATOM 893 N N . GLY A 1 119 ? -19.294 4.507 18.263 1.00 97.69 119 GLY A N 1
ATOM 894 C CA . GLY A 1 119 ? -19.950 4.389 19.567 1.00 97.69 119 GLY A CA 1
ATOM 895 C C . GLY A 1 119 ? -19.073 3.801 20.677 1.00 97.69 119 GLY A C 1
ATOM 896 O O . GLY A 1 119 ? -19.593 3.404 21.719 1.00 97.69 119 GLY A O 1
ATOM 897 N N . CYS A 1 120 ? -17.754 3.736 20.486 1.00 96.88 120 CYS A N 1
ATOM 898 C CA . CYS A 1 120 ? -16.801 3.285 21.497 1.00 96.88 120 CYS A CA 1
ATOM 899 C C . CYS A 1 120 ? -15.452 4.003 21.364 1.00 96.88 120 CYS A C 1
ATOM 901 O O . CYS A 1 120 ? -15.176 4.669 20.368 1.00 96.88 120 CYS A O 1
ATOM 903 N N . LYS A 1 121 ? -14.617 3.893 22.402 1.00 98.50 121 LYS A N 1
ATOM 904 C CA . LYS A 1 121 ? -13.245 4.410 22.381 1.00 98.50 121 LYS A CA 1
ATOM 905 C C . LYS A 1 121 ? -12.329 3.520 21.549 1.00 98.50 121 LYS A C 1
ATOM 907 O O . LYS A 1 121 ? -12.643 2.360 21.300 1.00 98.50 121 LYS A O 1
ATOM 912 N N . THR A 1 122 ? -11.188 4.068 21.158 1.00 98.69 122 THR A N 1
ATOM 913 C CA . THR A 1 122 ? -10.097 3.353 20.492 1.00 98.69 122 THR A CA 1
ATOM 914 C C . THR A 1 122 ? -8.848 3.330 21.368 1.00 98.69 122 THR A C 1
ATOM 916 O O . THR A 1 122 ? -8.706 4.132 22.291 1.00 98.69 122 THR A O 1
ATOM 919 N N . ILE A 1 123 ? -7.942 2.394 21.088 1.00 98.69 123 ILE A N 1
ATOM 920 C CA . ILE A 1 123 ? -6.612 2.322 21.710 1.00 98.69 123 ILE A CA 1
ATOM 921 C C . ILE A 1 123 ? -5.525 2.277 20.629 1.00 98.69 123 ILE A C 1
ATOM 923 O O . ILE A 1 123 ? -5.785 1.855 19.500 1.00 98.69 123 ILE A O 1
ATOM 927 N N . GLY A 1 124 ? -4.308 2.711 20.967 1.00 97.94 124 GLY A N 1
ATOM 928 C CA . GLY A 1 124 ? -3.177 2.800 20.038 1.00 97.94 124 GLY A CA 1
ATOM 929 C C . GLY A 1 124 ? -2.995 4.209 19.482 1.00 97.94 124 GLY A C 1
ATOM 930 O O . GLY A 1 124 ? -2.479 5.077 20.174 1.00 97.94 124 GLY A O 1
ATOM 931 N N . ASN A 1 125 ? -3.407 4.422 18.234 1.00 98.25 125 ASN A N 1
ATOM 932 C CA . ASN A 1 125 ? -3.149 5.618 17.431 1.00 98.25 125 ASN A CA 1
ATOM 933 C C . ASN A 1 125 ? -1.651 5.942 17.268 1.00 98.25 125 ASN A C 1
ATOM 935 O O . ASN A 1 125 ? -1.207 7.063 17.487 1.00 98.25 125 ASN A O 1
ATOM 939 N N . VAL A 1 126 ? -0.870 4.934 16.883 1.00 97.44 126 VAL A N 1
ATOM 940 C CA . VAL A 1 126 ? 0.583 5.038 16.685 1.00 97.44 126 VAL A CA 1
ATOM 941 C C . VAL A 1 126 ? 1.010 4.364 15.382 1.00 97.44 126 VAL A C 1
ATOM 943 O O . VAL A 1 126 ? 0.251 3.594 14.780 1.00 97.44 126 VAL A O 1
ATOM 946 N N . VAL A 1 127 ? 2.242 4.626 14.950 1.00 97.12 127 VAL A N 1
ATOM 947 C CA . VAL A 1 127 ? 2.909 3.839 13.907 1.00 97.12 127 VAL A CA 1
ATOM 948 C C . VAL A 1 127 ? 3.416 2.542 14.523 1.00 97.12 127 VAL A C 1
ATOM 950 O O . VAL A 1 127 ? 4.211 2.572 15.457 1.00 97.12 127 VAL A O 1
ATOM 953 N N . ALA A 1 128 ? 2.974 1.397 14.003 1.00 95.50 128 ALA A N 1
ATOM 954 C CA . ALA A 1 128 ? 3.408 0.098 14.513 1.00 95.50 128 ALA A CA 1
ATOM 955 C C . ALA A 1 128 ? 3.264 -1.020 13.476 1.00 95.50 128 ALA A C 1
ATOM 957 O O . ALA A 1 128 ? 2.439 -0.963 12.556 1.00 95.50 128 ALA A O 1
ATOM 958 N N . SER A 1 129 ? 4.032 -2.100 13.656 1.00 93.94 129 SER A N 1
ATOM 959 C CA . SER A 1 129 ? 3.758 -3.336 12.923 1.00 93.94 129 SER A CA 1
ATOM 960 C C . SER A 1 129 ? 2.474 -3.986 13.451 1.00 93.94 129 SER A C 1
ATOM 962 O O . SER A 1 129 ? 2.204 -3.993 14.652 1.00 93.94 129 SER A O 1
ATOM 964 N N . GLY A 1 130 ? 1.683 -4.594 12.561 1.00 92.31 130 GLY A N 1
ATOM 965 C CA . GLY A 1 130 ? 0.424 -5.232 12.965 1.00 92.31 130 GLY A CA 1
ATOM 966 C C . GLY A 1 130 ? 0.607 -6.371 13.975 1.00 92.31 130 GLY A C 1
ATOM 967 O O . GLY A 1 130 ? -0.273 -6.621 14.783 1.00 92.31 130 GLY A O 1
ATOM 968 N N . THR A 1 131 ? 1.744 -7.065 13.950 1.00 93.88 131 THR A N 1
ATOM 969 C CA . THR A 1 131 ? 2.064 -8.118 14.925 1.00 93.88 131 THR A CA 1
ATOM 970 C C . THR A 1 131 ? 2.425 -7.557 16.294 1.00 93.88 131 THR A C 1
ATOM 972 O O . THR A 1 131 ? 2.042 -8.132 17.306 1.00 93.88 131 THR A O 1
ATOM 975 N N . GLU A 1 132 ? 3.148 -6.441 16.331 1.00 96.12 132 GLU A N 1
ATOM 976 C CA . GLU A 1 132 ? 3.595 -5.801 17.569 1.00 96.12 132 GLU A CA 1
ATOM 977 C C . GLU A 1 132 ? 2.435 -5.128 18.294 1.00 96.12 132 GLU A C 1
ATOM 979 O O . GLU A 1 132 ? 2.192 -5.441 19.455 1.00 96.12 132 GLU A O 1
ATOM 984 N N . ILE A 1 133 ? 1.635 -4.328 17.581 1.00 97.81 133 ILE A N 1
ATOM 985 C CA . ILE A 1 133 ? 0.507 -3.613 18.186 1.00 97.81 133 ILE A CA 1
ATOM 986 C C . ILE A 1 133 ? -0.568 -4.568 18.719 1.00 97.81 133 ILE A C 1
ATOM 988 O O . ILE A 1 133 ? -1.155 -4.319 19.766 1.00 97.81 133 ILE A O 1
ATOM 992 N N . ILE A 1 134 ? -0.807 -5.697 18.040 1.00 98.12 134 ILE A N 1
ATOM 993 C CA . ILE A 1 134 ? -1.748 -6.723 18.512 1.00 98.12 134 ILE A CA 1
ATOM 994 C C . ILE A 1 134 ? -1.174 -7.456 19.726 1.00 98.12 134 ILE A C 1
ATOM 996 O O . ILE A 1 134 ? -1.907 -7.753 20.664 1.00 98.12 134 ILE A O 1
ATOM 1000 N N . LYS A 1 135 ? 0.132 -7.745 19.744 1.00 97.75 135 LYS A N 1
ATOM 1001 C CA . LYS A 1 135 ? 0.783 -8.363 20.905 1.00 97.75 135 LYS A CA 1
ATOM 1002 C C . LYS A 1 135 ? 0.714 -7.452 22.134 1.00 97.75 135 LYS A C 1
ATOM 1004 O O . LYS A 1 135 ? 0.467 -7.949 23.229 1.00 97.75 135 LYS A O 1
ATOM 1009 N N . GLU A 1 136 ? 0.938 -6.157 21.944 1.00 98.06 136 GLU A N 1
ATOM 1010 C CA . GLU A 1 136 ? 0.961 -5.151 23.006 1.00 98.06 136 GLU A CA 1
ATOM 1011 C C . GLU A 1 136 ? -0.445 -4.802 23.510 1.00 98.06 136 GLU A C 1
ATOM 1013 O O . GLU A 1 136 ? -0.718 -4.919 24.703 1.00 98.06 136 GLU A O 1
ATOM 1018 N N . LEU A 1 137 ? -1.354 -4.428 22.605 1.00 98.69 137 LEU A N 1
ATOM 1019 C CA . LEU A 1 137 ? -2.675 -3.890 22.947 1.00 98.69 137 LEU A CA 1
ATOM 1020 C C . LEU A 1 137 ? -3.805 -4.923 22.870 1.00 98.69 137 LEU A C 1
ATOM 1022 O O . LEU A 1 137 ? -4.922 -4.646 23.301 1.00 98.69 137 LEU A O 1
ATOM 1026 N N . GLY A 1 138 ? -3.541 -6.133 22.373 1.00 98.50 138 GLY A N 1
ATOM 1027 C CA . GLY A 1 138 ? -4.518 -7.224 22.319 1.00 98.50 138 GLY A CA 1
ATOM 1028 C C . GLY A 1 138 ? -5.154 -7.572 23.673 1.00 98.50 138 GLY A C 1
ATOM 1029 O O . GLY A 1 138 ? -6.378 -7.706 23.726 1.00 98.50 138 GLY A O 1
ATOM 1030 N N . PRO A 1 139 ? -4.399 -7.664 24.790 1.00 98.56 139 PRO A N 1
ATOM 1031 C CA . PRO A 1 139 ? -4.993 -7.923 26.103 1.00 98.56 139 PRO A CA 1
ATOM 1032 C C . PRO A 1 139 ? -5.929 -6.794 26.562 1.00 98.56 139 PRO A C 1
ATOM 1034 O O . PRO A 1 139 ? -6.986 -7.055 27.137 1.00 98.56 139 PRO A O 1
ATOM 1037 N N . GLU A 1 140 ? -5.578 -5.536 26.280 1.00 98.62 140 GLU A N 1
ATOM 1038 C CA . GLU A 1 140 ? -6.428 -4.388 26.603 1.00 98.62 140 GLU A CA 1
ATOM 1039 C C . GLU A 1 140 ? -7.681 -4.336 25.725 1.00 98.62 140 GLU A C 1
ATOM 1041 O O . GLU A 1 140 ? -8.777 -4.092 26.236 1.00 98.62 140 GLU A O 1
ATOM 1046 N N . HIS A 1 141 ? -7.543 -4.637 24.434 1.00 98.62 141 HIS A N 1
ATOM 1047 C CA . HIS A 1 141 ? -8.659 -4.780 23.508 1.00 98.62 141 HIS A CA 1
ATOM 1048 C C . HIS A 1 141 ? -9.669 -5.824 24.003 1.00 98.62 141 HIS A C 1
ATOM 1050 O O . HIS A 1 141 ? -10.859 -5.531 24.075 1.00 98.62 141 HIS A O 1
ATOM 1056 N N . ILE A 1 142 ? -9.206 -7.010 24.416 1.00 98.38 142 ILE A N 1
ATOM 1057 C CA . ILE A 1 142 ? -10.083 -8.066 24.947 1.00 98.38 142 ILE A CA 1
ATOM 1058 C C . ILE A 1 142 ? -10.797 -7.610 26.224 1.00 98.38 142 ILE A C 1
ATOM 1060 O O . ILE A 1 142 ? -11.983 -7.875 26.397 1.00 98.38 142 ILE A O 1
ATOM 1064 N N . ARG A 1 143 ? -10.095 -6.896 27.112 1.00 98.25 143 ARG A N 1
ATOM 1065 C CA . ARG A 1 143 ? -10.657 -6.410 28.381 1.00 98.25 143 ARG A CA 1
ATOM 1066 C C . ARG A 1 143 ? -11.701 -5.304 28.194 1.00 98.25 143 ARG A C 1
ATOM 1068 O O . ARG A 1 143 ? -12.632 -5.216 28.990 1.00 98.25 143 ARG A O 1
ATOM 1075 N N . THR A 1 144 ? -11.510 -4.421 27.217 1.00 98.38 144 THR A N 1
ATOM 1076 C CA . THR A 1 144 ? -12.310 -3.190 27.058 1.00 98.38 144 THR A CA 1
ATOM 1077 C C . THR A 1 144 ? -13.342 -3.264 25.938 1.00 98.38 144 THR A C 1
ATOM 1079 O O . THR A 1 144 ? -14.334 -2.543 25.983 1.00 98.38 144 THR A O 1
ATOM 1082 N N . GLY A 1 145 ? -13.112 -4.100 24.925 1.00 98.25 145 GLY A N 1
ATOM 1083 C CA . GLY A 1 145 ? -13.875 -4.099 23.680 1.00 98.25 145 GLY A CA 1
ATOM 1084 C C . GLY A 1 145 ? -13.528 -2.952 22.724 1.00 98.25 145 GLY A C 1
ATOM 1085 O O . GLY A 1 145 ? -14.202 -2.793 21.709 1.00 98.25 145 GLY A O 1
ATOM 1086 N N . TYR A 1 146 ? -12.504 -2.144 23.014 1.00 98.81 146 TYR A N 1
ATOM 1087 C CA . TYR A 1 146 ? -12.109 -1.007 22.177 1.00 98.81 146 TYR A CA 1
ATOM 1088 C C . TYR A 1 146 ? -11.226 -1.454 21.013 1.00 98.81 146 TYR A C 1
ATOM 1090 O O . TYR A 1 146 ? -10.196 -2.082 21.265 1.00 98.81 146 TYR A O 1
ATOM 1098 N N . PRO A 1 147 ? -11.576 -1.170 19.744 1.00 98.69 147 PRO A N 1
ATOM 1099 C CA . PRO A 1 147 ? -10.735 -1.542 18.614 1.00 98.69 147 PRO A CA 1
ATOM 1100 C C . PRO A 1 147 ? -9.375 -0.837 18.677 1.00 98.69 147 PRO A C 1
ATOM 1102 O O . PRO A 1 147 ? -9.252 0.302 19.137 1.00 98.69 147 PRO A O 1
ATOM 1105 N N . ILE A 1 148 ? -8.352 -1.524 18.175 1.00 98.88 148 ILE A N 1
ATOM 1106 C CA . ILE A 1 148 ? -6.989 -1.006 18.095 1.00 98.88 148 ILE A CA 1
ATOM 1107 C C . ILE A 1 148 ? -6.852 -0.252 16.773 1.00 98.88 148 ILE A C 1
ATOM 1109 O O . ILE A 1 148 ? -6.950 -0.862 15.707 1.00 98.88 148 ILE A O 1
ATOM 1113 N N . VAL A 1 149 ? -6.601 1.053 16.829 1.00 98.81 149 VAL A N 1
ATOM 1114 C CA . VAL A 1 149 ? -6.303 1.872 15.646 1.00 98.81 149 VAL A CA 1
ATOM 1115 C C . VAL A 1 149 ? -4.800 2.078 15.551 1.00 98.81 149 VAL A C 1
ATOM 1117 O O . VAL A 1 149 ? -4.152 2.388 16.545 1.00 98.81 149 VAL A O 1
ATOM 1120 N N . TYR A 1 150 ? -4.227 1.910 14.364 1.00 98.62 150 TYR A N 1
ATOM 1121 C CA . TYR A 1 150 ? -2.806 2.160 14.128 1.00 98.62 150 TYR A CA 1
ATOM 1122 C C . TYR A 1 150 ? -2.523 2.469 12.652 1.00 98.62 150 TYR A C 1
ATOM 1124 O O . TYR A 1 150 ? -3.364 2.254 11.772 1.00 98.62 150 TYR A O 1
ATOM 1132 N N . THR A 1 151 ? -1.325 2.972 12.365 1.00 97.56 151 THR A N 1
ATOM 1133 C CA . THR A 1 151 ? -0.853 3.268 11.004 1.00 97.56 151 THR A CA 1
ATOM 1134 C C . THR A 1 151 ? 0.534 2.658 10.752 1.00 97.56 151 THR A C 1
ATOM 1136 O O . THR A 1 151 ? 1.053 1.900 11.574 1.00 97.56 151 THR A O 1
ATOM 1139 N N . SER A 1 152 ? 1.104 2.901 9.574 1.00 91.00 152 SER A N 1
ATOM 1140 C CA . SER A 1 152 ? 2.434 2.437 9.164 1.00 91.00 152 SER A CA 1
ATOM 1141 C C . SER A 1 152 ? 3.208 3.575 8.490 1.00 91.00 152 SER A C 1
ATOM 1143 O O . SER A 1 152 ? 2.749 4.712 8.493 1.00 91.00 152 SER A O 1
ATOM 1145 N N . ALA A 1 153 ? 4.358 3.272 7.886 1.00 86.62 153 ALA A N 1
ATOM 1146 C CA . ALA A 1 153 ? 5.050 4.230 7.022 1.00 86.62 153 ALA A CA 1
ATOM 1147 C C . ALA A 1 153 ? 4.234 4.586 5.760 1.00 86.62 153 ALA A C 1
ATOM 1149 O O . ALA A 1 153 ? 4.362 5.692 5.244 1.00 86.62 153 ALA A O 1
ATOM 1150 N N . ASP A 1 154 ? 3.374 3.673 5.291 1.00 86.44 154 ASP A N 1
ATOM 1151 C CA . ASP A 1 154 ? 2.457 3.921 4.176 1.00 86.44 154 ASP A CA 1
ATOM 1152 C C . ASP A 1 154 ? 1.204 4.685 4.626 1.00 86.44 154 ASP A C 1
ATOM 1154 O O . ASP A 1 154 ? 0.784 4.610 5.784 1.00 86.44 154 ASP A O 1
ATOM 1158 N N . SER A 1 155 ? 0.532 5.329 3.669 1.00 92.06 155 SER A N 1
ATOM 1159 C CA . SER A 1 155 ? -0.750 6.006 3.876 1.00 92.06 155 SER A CA 1
ATOM 1160 C C . SER A 1 155 ? -1.910 5.018 4.090 1.00 92.06 155 SER A C 1
ATOM 1162 O O . SER A 1 155 ? -2.669 4.680 3.172 1.00 92.06 155 SER A O 1
ATOM 1164 N N . VAL A 1 156 ? -2.042 4.517 5.320 1.00 95.00 156 VAL A N 1
ATOM 1165 C CA . VAL A 1 156 ? -3.084 3.557 5.707 1.00 95.00 156 VAL A CA 1
ATOM 1166 C C . VAL A 1 156 ? -3.679 3.851 7.083 1.00 95.00 156 VAL A C 1
ATOM 1168 O O . VAL A 1 156 ? -2.971 4.268 7.997 1.00 95.00 156 VAL A O 1
ATOM 1171 N N . PHE A 1 157 ? -4.967 3.549 7.253 1.00 98.06 157 PHE A N 1
ATOM 1172 C CA . PHE A 1 157 ? -5.661 3.518 8.547 1.00 98.06 157 PHE A CA 1
ATOM 1173 C C . PHE A 1 157 ? -6.038 2.075 8.868 1.00 98.06 157 PHE A C 1
ATOM 1175 O O . PHE A 1 157 ? -6.817 1.460 8.143 1.00 98.06 157 PHE A O 1
ATOM 1182 N N . GLN A 1 158 ? -5.467 1.490 9.915 1.00 98.62 158 GLN A N 1
ATOM 1183 C CA . GLN A 1 158 ? -5.660 0.073 10.223 1.00 98.62 158 GLN A CA 1
ATOM 1184 C C . GLN A 1 158 ? -6.458 -0.086 11.512 1.00 98.62 158 GLN A C 1
ATOM 1186 O O . GLN A 1 158 ? -6.179 0.584 12.503 1.00 98.62 158 GLN A O 1
ATOM 1191 N N . ILE A 1 159 ? -7.431 -0.999 11.493 1.00 98.75 159 ILE A N 1
ATOM 1192 C CA . ILE A 1 159 ? -8.270 -1.325 12.648 1.00 98.75 159 ILE A CA 1
ATOM 1193 C C . ILE A 1 159 ? -8.089 -2.805 12.957 1.00 98.75 159 ILE A C 1
ATOM 1195 O O . ILE A 1 159 ? -8.491 -3.654 12.158 1.00 98.75 159 ILE A O 1
ATOM 1199 N N . ALA A 1 160 ? -7.482 -3.122 14.097 1.00 98.75 160 ALA A N 1
ATOM 1200 C CA . ALA A 1 160 ? -7.360 -4.487 14.586 1.00 98.75 160 ALA A CA 1
ATOM 1201 C C . ALA A 1 160 ? -8.374 -4.774 15.693 1.00 98.75 160 ALA A C 1
ATOM 1203 O O . ALA A 1 160 ? -8.599 -3.956 16.586 1.00 98.75 160 ALA A O 1
ATOM 1204 N N . ALA A 1 161 ? -8.978 -5.958 15.631 1.00 98.75 161 ALA A N 1
ATOM 1205 C CA . ALA A 1 161 ? -9.898 -6.432 16.651 1.00 98.75 161 ALA A CA 1
ATOM 1206 C C . ALA A 1 161 ? -9.921 -7.962 16.714 1.00 98.75 161 ALA A C 1
ATOM 1208 O O . ALA A 1 161 ? -9.792 -8.638 15.690 1.00 98.75 161 ALA A O 1
ATOM 1209 N N . HIS A 1 162 ? -10.092 -8.488 17.921 1.00 98.75 162 HIS A N 1
ATOM 1210 C CA . HIS A 1 162 ? -10.284 -9.903 18.170 1.00 98.75 162 HIS A CA 1
ATOM 1211 C C . HIS A 1 162 ? -11.683 -10.313 17.700 1.00 98.75 162 HIS A C 1
ATOM 1213 O O . HIS A 1 162 ? -12.669 -9.690 18.104 1.00 98.75 162 HIS A O 1
ATOM 1219 N N . GLU A 1 163 ? -11.788 -11.353 16.869 1.00 98.56 163 GLU A N 1
ATOM 1220 C CA . GLU A 1 163 ? -13.050 -11.700 16.190 1.00 98.56 163 GLU A CA 1
ATOM 1221 C C . GLU A 1 163 ? -14.190 -12.071 17.158 1.00 98.56 163 GLU A C 1
ATOM 1223 O O . GLU A 1 163 ? -15.358 -11.837 16.852 1.00 98.56 163 GLU A O 1
ATOM 1228 N N . GLU A 1 164 ? -13.865 -12.598 18.342 1.00 98.06 164 GLU A N 1
ATOM 1229 C CA . GLU A 1 164 ? -14.861 -12.922 19.379 1.00 98.06 164 GLU A CA 1
ATOM 1230 C C . GLU A 1 164 ? -15.344 -11.698 20.174 1.00 98.06 164 GLU A C 1
ATOM 1232 O O . GLU A 1 164 ? -16.398 -11.749 20.802 1.00 98.06 164 GLU A O 1
ATOM 1237 N N . ILE A 1 165 ? -14.589 -10.595 20.149 1.00 98.50 165 ILE A N 1
ATOM 1238 C CA . ILE A 1 165 ? -14.899 -9.367 20.895 1.00 98.50 165 ILE A CA 1
ATOM 1239 C C . ILE A 1 165 ? -15.623 -8.370 19.992 1.00 98.50 165 ILE A C 1
ATOM 1241 O O . ILE A 1 165 ? -16.652 -7.811 20.367 1.00 98.50 165 ILE A O 1
ATOM 1245 N N . ILE A 1 166 ? -15.107 -8.175 18.776 1.00 98.62 166 ILE A N 1
ATOM 1246 C CA . ILE A 1 166 ? -15.748 -7.378 17.732 1.00 98.62 166 ILE A CA 1
ATOM 1247 C C . ILE A 1 166 ? -15.939 -8.289 16.518 1.00 98.62 166 ILE A C 1
ATOM 1249 O O . ILE A 1 166 ? -14.981 -8.528 15.778 1.00 98.62 166 ILE A O 1
ATOM 1253 N N . PRO A 1 167 ? -17.172 -8.775 16.274 1.00 98.19 167 PRO A N 1
ATOM 1254 C CA . PRO A 1 167 ? -17.462 -9.610 15.118 1.00 98.19 167 PRO A CA 1
ATOM 1255 C C . PRO A 1 167 ? -17.063 -8.924 13.810 1.00 98.19 167 PRO A C 1
ATOM 1257 O O . PRO A 1 167 ? -17.204 -7.707 13.671 1.00 98.19 167 PRO A O 1
ATOM 1260 N N . LEU A 1 168 ? -16.652 -9.709 12.809 1.00 98.25 168 LEU A N 1
ATOM 1261 C CA . LEU A 1 168 ? -16.167 -9.200 11.515 1.00 98.25 168 LEU A CA 1
ATOM 1262 C C . LEU A 1 168 ? -17.096 -8.170 10.868 1.00 98.25 168 LEU A C 1
ATOM 1264 O O . LEU A 1 168 ? -16.631 -7.161 10.350 1.00 98.25 168 LEU A O 1
ATOM 1268 N N . LYS A 1 169 ? -18.415 -8.383 10.946 1.00 98.19 169 LYS A N 1
ATOM 1269 C CA . LYS 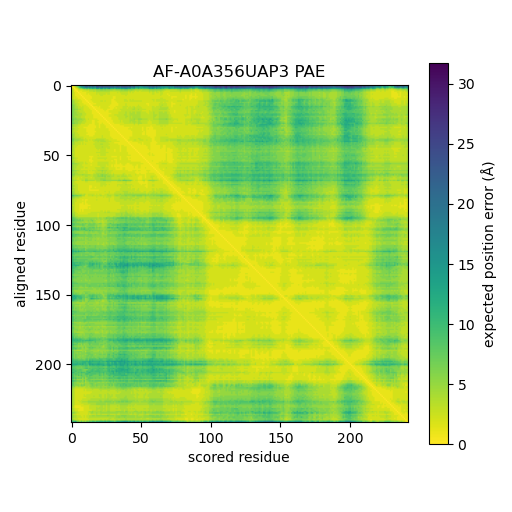A 1 169 ? -19.408 -7.436 10.422 1.00 98.19 169 LYS A CA 1
ATOM 1270 C C . LYS A 1 169 ? -19.255 -6.040 11.040 1.00 98.19 169 LYS A C 1
ATOM 1272 O O . LYS A 1 169 ? -19.339 -5.050 10.319 1.00 98.19 169 LYS A O 1
ATOM 1277 N N . ASN A 1 170 ? -19.010 -5.963 12.347 1.00 98.44 170 ASN A N 1
ATOM 1278 C CA . ASN A 1 170 ? -18.812 -4.698 13.050 1.00 98.44 170 ASN A CA 1
ATOM 1279 C C . ASN A 1 170 ? -17.451 -4.095 12.694 1.00 98.44 170 ASN A C 1
ATOM 1281 O O . ASN A 1 170 ? -17.376 -2.904 12.417 1.00 98.44 170 ASN A O 1
ATOM 1285 N N . LEU A 1 171 ? -16.396 -4.914 12.609 1.00 98.69 171 LEU A N 1
ATOM 1286 C CA . LEU A 1 171 ? -15.076 -4.447 12.181 1.00 98.69 171 LEU A CA 1
ATOM 1287 C C . LEU A 1 171 ? -15.116 -3.833 10.771 1.00 98.69 171 LEU A C 1
ATOM 1289 O O . LEU A 1 171 ? -14.591 -2.745 10.553 1.00 98.69 171 LEU A O 1
ATOM 1293 N N . TYR A 1 172 ? -15.783 -4.488 9.820 1.00 98.44 172 TYR A N 1
ATOM 1294 C CA . TYR A 1 172 ? -15.955 -3.969 8.461 1.00 98.44 172 TYR A CA 1
ATOM 1295 C C . TYR A 1 172 ? -16.811 -2.702 8.428 1.00 98.44 172 TYR A C 1
ATOM 1297 O O . TYR A 1 172 ? -16.512 -1.775 7.673 1.00 98.44 172 TYR A O 1
ATOM 1305 N N . HIS A 1 173 ? -17.838 -2.627 9.275 1.00 98.56 173 HIS A N 1
ATOM 1306 C CA . HIS A 1 173 ? -18.620 -1.408 9.435 1.00 98.56 173 HIS A CA 1
ATOM 1307 C 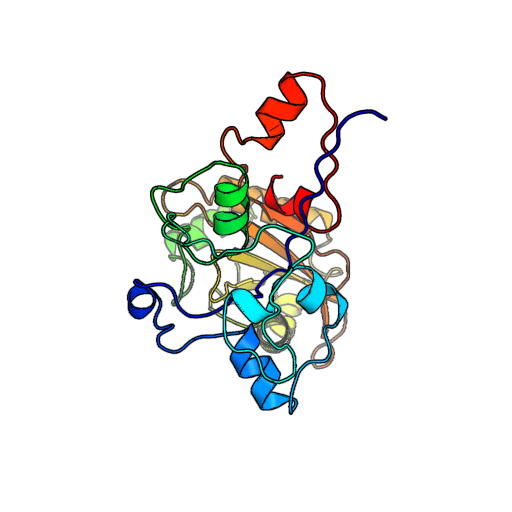C . HIS A 1 173 ? -17.758 -0.244 9.949 1.00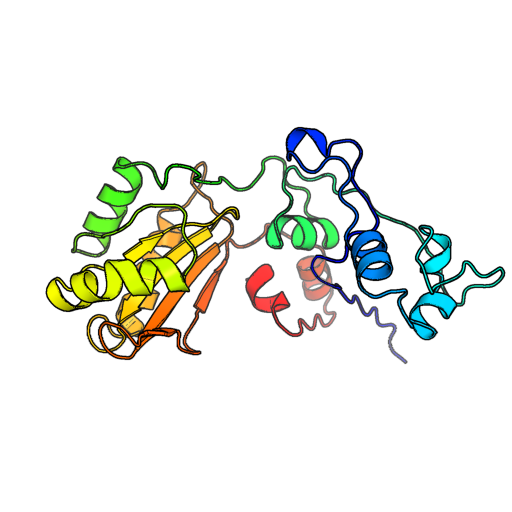 98.56 173 HIS A C 1
ATOM 1309 O O . HIS A 1 173 ? -17.816 0.845 9.386 1.00 98.56 173 HIS A O 1
ATOM 1315 N N . TYR A 1 174 ? -16.884 -0.482 10.932 1.00 98.69 174 TYR A N 1
ATOM 1316 C CA . TYR A 1 174 ? -15.946 0.530 11.428 1.00 98.69 174 TYR A CA 1
ATOM 1317 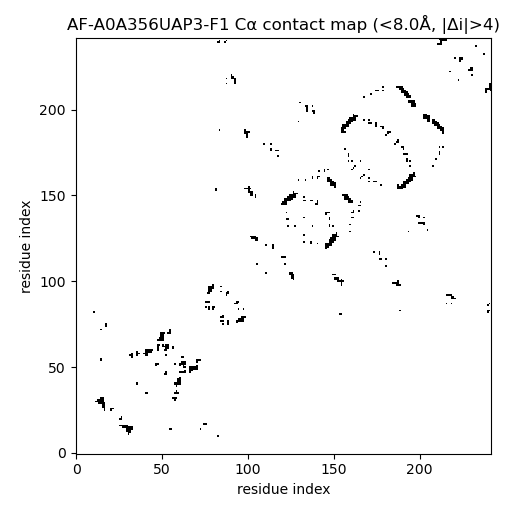C C . TYR A 1 174 ? -14.967 0.978 10.344 1.00 98.69 174 TYR A C 1
ATOM 1319 O O . TYR A 1 174 ? -14.697 2.168 10.214 1.00 98.69 174 TYR A O 1
ATOM 1327 N N . CYS A 1 175 ? -14.466 0.056 9.522 1.00 98.44 175 CYS A N 1
ATOM 1328 C CA . CYS A 1 175 ? -13.623 0.420 8.387 1.00 98.44 175 CYS A CA 1
ATOM 1329 C C . CYS A 1 175 ? -14.373 1.261 7.342 1.00 98.44 175 CYS A C 1
ATOM 1331 O O . CYS A 1 175 ? -13.784 2.181 6.781 1.00 98.44 175 CYS A O 1
ATOM 1333 N N . THR A 1 176 ? -15.659 0.987 7.111 1.00 97.81 176 THR A N 1
ATOM 1334 C CA . THR A 1 176 ? -16.504 1.788 6.206 1.00 97.81 176 THR A CA 1
ATOM 1335 C C . THR A 1 176 ? -16.670 3.210 6.745 1.00 97.81 176 THR A C 1
ATOM 1337 O O . THR A 1 176 ? -16.384 4.167 6.032 1.00 97.81 176 THR A O 1
ATOM 1340 N N . ILE A 1 177 ? -17.000 3.349 8.035 1.00 98.31 177 ILE A N 1
ATOM 1341 C CA . ILE A 1 177 ? -17.077 4.645 8.730 1.00 98.31 177 ILE A CA 1
ATOM 1342 C C . ILE A 1 177 ? -15.748 5.404 8.630 1.00 98.31 177 ILE A C 1
ATOM 1344 O O . ILE A 1 177 ? -15.717 6.581 8.275 1.00 98.31 177 ILE A O 1
ATOM 1348 N N . ALA A 1 178 ? -14.626 4.736 8.917 1.00 98.19 178 ALA A N 1
ATOM 1349 C CA . ALA A 1 178 ? -13.310 5.350 8.794 1.00 98.19 178 ALA A CA 1
ATOM 1350 C C . ALA A 1 178 ? -13.053 5.812 7.355 1.00 98.19 178 ALA A C 1
ATOM 1352 O O . ALA A 1 178 ? -12.547 6.910 7.149 1.00 98.19 178 ALA A O 1
ATOM 1353 N N . ARG A 1 179 ? -13.438 5.022 6.345 1.00 96.31 179 ARG A N 1
ATOM 1354 C CA . ARG A 1 179 ? -13.243 5.392 4.942 1.00 96.31 179 ARG A CA 1
ATOM 1355 C C . ARG A 1 179 ? -14.039 6.636 4.548 1.00 96.31 179 ARG A C 1
ATOM 1357 O O . ARG A 1 179 ? -13.494 7.480 3.837 1.00 96.31 179 ARG A O 1
ATOM 1364 N N . GLU A 1 180 ? -15.277 6.757 5.018 1.00 95.94 180 GLU A N 1
ATOM 1365 C CA . GLU A 1 180 ? -16.136 7.934 4.827 1.00 95.94 180 GLU A CA 1
ATOM 1366 C C . GLU A 1 180 ? -15.592 9.175 5.547 1.00 95.94 180 GLU A C 1
ATOM 1368 O O . GLU A 1 180 ? -15.707 10.285 5.034 1.00 95.94 180 GLU A O 1
ATOM 1373 N N . LEU A 1 181 ? -14.959 8.997 6.710 1.00 96.44 181 LEU A N 1
ATOM 1374 C CA . LEU A 1 181 ? -14.348 10.083 7.480 1.00 96.44 181 LEU A CA 1
ATOM 1375 C C . LEU A 1 181 ? -13.023 10.575 6.869 1.00 96.44 181 LEU A C 1
ATOM 1377 O O . LEU A 1 181 ? -12.719 11.766 6.907 1.00 96.44 181 LEU A O 1
ATOM 1381 N N . LEU A 1 182 ? -12.227 9.653 6.327 1.00 95.69 182 LEU A N 1
ATOM 1382 C CA . LEU A 1 182 ? -10.893 9.887 5.777 1.00 95.69 182 LEU A CA 1
ATOM 1383 C C . LEU A 1 182 ? -10.990 10.395 4.333 1.00 95.69 182 LEU A C 1
ATOM 1385 O O . LEU A 1 182 ? -10.726 9.656 3.379 1.00 95.69 182 LEU A O 1
ATOM 1389 N N . GLN A 1 183 ? -11.395 11.653 4.190 1.00 91.38 183 GLN A N 1
ATOM 1390 C CA . GLN A 1 183 ? -11.553 12.371 2.923 1.00 91.38 183 GLN A CA 1
ATOM 1391 C C . GLN A 1 183 ? -10.636 13.598 2.882 1.00 91.38 183 GLN A C 1
ATOM 1393 O O . GLN A 1 183 ? -10.055 13.974 3.897 1.00 91.38 183 GLN A O 1
ATOM 1398 N N . GLU A 1 184 ? -10.504 14.209 1.703 1.00 89.56 184 GLU A N 1
ATOM 1399 C CA . GLU A 1 184 ? -9.729 15.443 1.494 1.00 89.56 184 GLU A CA 1
ATOM 1400 C C . GLU A 1 184 ? -8.303 15.361 2.078 1.00 89.56 184 GLU A C 1
ATOM 1402 O O . GLU A 1 184 ? -7.527 14.497 1.667 1.00 89.56 184 GLU A O 1
ATOM 1407 N N . GLU A 1 185 ? -7.955 16.215 3.044 1.00 91.31 185 GLU A N 1
ATOM 1408 C CA . GLU A 1 185 ? -6.640 16.243 3.705 1.00 91.31 185 GLU A CA 1
ATOM 1409 C C . GLU A 1 185 ? -6.309 14.960 4.487 1.00 91.31 185 GLU A C 1
ATOM 1411 O O . GLU A 1 185 ? -5.142 14.665 4.744 1.00 91.31 185 GLU A O 1
ATOM 1416 N N . HIS A 1 186 ? -7.329 14.170 4.830 1.00 94.69 186 HIS A N 1
ATOM 1417 C CA . HIS A 1 186 ? -7.203 12.882 5.504 1.00 94.69 186 HIS A CA 1
ATOM 1418 C C . HIS A 1 186 ? -7.390 11.691 4.564 1.00 94.69 186 HIS A C 1
ATOM 1420 O O . HIS A 1 186 ? -7.548 10.563 5.032 1.00 94.69 186 HIS A O 1
ATOM 1426 N N . ALA A 1 187 ? -7.396 11.904 3.245 1.00 92.81 187 ALA A N 1
ATOM 1427 C CA . ALA A 1 187 ? -7.665 10.861 2.262 1.00 92.81 187 ALA A CA 1
ATOM 1428 C C . ALA A 1 187 ? -6.526 9.838 2.139 1.00 92.81 187 ALA A C 1
ATOM 1430 O O . ALA A 1 187 ? -5.849 9.775 1.117 1.00 92.81 187 ALA A O 1
ATOM 1431 N N . VAL A 1 188 ? -6.345 8.993 3.157 1.00 94.19 188 VAL A N 1
ATOM 1432 C CA . VAL A 1 188 ? -5.365 7.904 3.120 1.00 94.19 188 VAL A CA 1
ATOM 1433 C C . VAL A 1 188 ? -5.659 6.933 1.985 1.00 94.19 188 VAL A C 1
ATOM 1435 O O . VAL A 1 188 ? -6.827 6.719 1.644 1.00 94.19 188 VAL A O 1
ATOM 1438 N N . GLY A 1 189 ? -4.628 6.279 1.455 1.00 91.88 189 GLY A N 1
ATOM 1439 C CA . GLY A 1 189 ? -4.773 5.334 0.347 1.00 91.88 189 GLY A CA 1
ATOM 1440 C C . GLY A 1 189 ? -5.707 4.163 0.674 1.00 91.88 189 GLY A C 1
ATOM 1441 O O . GLY A 1 189 ? -6.563 3.809 -0.139 1.00 91.88 189 GLY A O 1
ATOM 1442 N N . ARG A 1 190 ? -5.600 3.577 1.879 1.00 93.56 190 ARG A N 1
ATOM 1443 C CA . ARG A 1 190 ? -6.425 2.422 2.293 1.00 93.56 190 ARG A CA 1
ATOM 1444 C C . ARG A 1 190 ? -6.828 2.449 3.765 1.00 93.56 190 ARG A C 1
ATOM 1446 O O . ARG A 1 190 ? -6.013 2.755 4.633 1.00 93.56 190 ARG A O 1
ATOM 1453 N N . VAL A 1 191 ? -8.053 2.012 4.052 1.00 97.06 191 VAL A N 1
ATOM 1454 C CA . VAL A 1 191 ? -8.469 1.581 5.395 1.00 97.06 191 VAL A CA 1
ATOM 1455 C C . VAL A 1 191 ? -8.428 0.056 5.447 1.00 97.06 191 VAL A C 1
ATOM 1457 O O . VAL A 1 191 ? -8.898 -0.588 4.520 1.00 97.06 191 VAL A O 1
ATOM 1460 N N . ILE A 1 192 ? -7.852 -0.554 6.484 1.00 96.88 192 ILE A N 1
ATOM 1461 C CA . ILE A 1 192 ? -7.609 -2.005 6.512 1.00 96.88 192 ILE A CA 1
ATOM 1462 C C . ILE A 1 192 ? -8.181 -2.634 7.780 1.00 96.88 192 ILE A C 1
ATOM 1464 O O . ILE A 1 192 ? -7.748 -2.321 8.891 1.00 96.88 192 ILE A O 1
ATOM 1468 N N . ALA A 1 193 ? -9.087 -3.593 7.602 1.00 98.19 193 ALA A N 1
ATOM 1469 C CA . ALA A 1 193 ? -9.544 -4.484 8.658 1.00 98.19 193 ALA A CA 1
ATOM 1470 C C . ALA A 1 193 ? -8.460 -5.527 8.969 1.00 98.19 193 ALA A C 1
ATOM 1472 O O . ALA A 1 193 ? -7.987 -6.253 8.087 1.00 98.19 193 ALA A O 1
ATOM 1473 N N . ARG A 1 194 ? -8.068 -5.621 10.240 1.00 98.38 194 ARG A N 1
ATOM 1474 C CA . ARG A 1 194 ? -7.020 -6.516 10.751 1.00 98.38 194 ARG A CA 1
ATOM 1475 C C . ARG A 1 194 ? -7.563 -7.431 11.852 1.00 98.38 194 ARG A C 1
ATOM 1477 O O . ARG A 1 194 ? -7.145 -7.315 13.004 1.00 98.38 194 ARG A O 1
ATOM 1484 N N . PRO A 1 195 ? -8.488 -8.339 11.516 1.00 98.44 195 PRO A N 1
ATOM 1485 C CA . PRO A 1 195 ? -8.995 -9.288 12.490 1.00 98.44 195 PRO A CA 1
ATOM 1486 C C . PRO A 1 195 ? -7.891 -10.220 12.999 1.00 98.44 195 PRO A C 1
ATOM 1488 O O . PRO A 1 195 ? -6.970 -10.601 12.262 1.00 98.44 195 PRO A O 1
ATOM 1491 N N . PHE A 1 196 ? -7.988 -10.583 14.273 1.00 98.69 196 PHE A N 1
ATOM 1492 C CA . PHE A 1 196 ? -7.105 -11.554 14.907 1.00 98.69 196 PHE A CA 1
ATOM 1493 C C . PHE A 1 196 ? -7.868 -12.472 15.863 1.00 98.69 196 PHE A C 1
ATOM 1495 O O . PHE A 1 196 ? -9.000 -12.193 16.249 1.00 98.69 196 PHE A O 1
ATOM 1502 N N . ILE A 1 197 ? -7.236 -13.586 16.217 1.00 98.50 197 ILE A N 1
ATOM 1503 C CA . ILE A 1 197 ? -7.732 -14.588 17.164 1.00 98.50 197 ILE A CA 1
ATOM 1504 C C . ILE A 1 197 ? -6.615 -14.996 18.128 1.00 98.50 197 ILE A C 1
ATOM 1506 O O . ILE A 1 197 ? -5.444 -14.672 17.899 1.00 98.50 197 ILE A O 1
ATOM 1510 N N . GLY A 1 198 ? -6.966 -15.754 19.160 1.00 97.50 198 GLY A N 1
ATOM 1511 C CA . GLY A 1 198 ? -6.032 -16.348 20.111 1.00 97.50 198 GLY A CA 1
ATOM 1512 C C . GLY A 1 198 ? -6.088 -15.670 21.474 1.00 97.50 198 GLY A C 1
ATOM 1513 O O . GLY A 1 198 ? -7.039 -14.975 21.808 1.00 97.50 198 GLY A O 1
ATOM 1514 N N . GLU A 1 199 ? -5.050 -15.870 22.274 1.00 96.81 199 GLU A N 1
ATOM 1515 C CA . GLU A 1 199 ? -5.002 -15.402 23.662 1.00 96.81 199 GLU A CA 1
ATOM 1516 C C . GLU A 1 199 ? -3.774 -14.515 23.903 1.00 96.81 199 GLU A C 1
ATOM 1518 O O . GLU A 1 199 ? -2.819 -14.568 23.116 1.00 96.81 199 GLU A O 1
ATOM 1523 N N . PRO A 1 200 ? -3.754 -13.705 24.982 1.00 96.31 200 PRO A N 1
ATOM 1524 C CA . PRO A 1 200 ? -2.573 -12.945 25.377 1.00 96.31 200 PRO A CA 1
ATOM 1525 C C . PRO A 1 200 ? -1.289 -13.786 25.337 1.00 96.31 200 PRO A C 1
ATOM 1527 O O . PRO A 1 200 ? -1.167 -14.804 26.012 1.00 96.31 200 PRO A O 1
ATOM 1530 N N . GLY A 1 201 ? -0.321 -13.351 24.527 1.00 93.50 201 GLY A N 1
ATOM 1531 C CA . GLY A 1 201 ? 0.941 -14.063 24.293 1.00 93.50 201 GLY A CA 1
ATOM 1532 C C . GLY A 1 201 ? 0.971 -14.950 23.041 1.00 93.50 201 GLY A C 1
ATOM 1533 O O . GLY A 1 201 ? 2.062 -15.292 22.591 1.00 93.50 201 GLY A O 1
ATOM 1534 N N . ASN A 1 202 ? -0.179 -15.259 22.432 1.00 97.06 202 ASN A N 1
ATOM 1535 C CA . ASN A 1 202 ? -0.287 -16.071 21.217 1.00 97.06 202 ASN A CA 1
ATOM 1536 C C . ASN A 1 202 ? -1.418 -15.593 20.280 1.00 97.06 202 ASN A C 1
ATOM 1538 O O . ASN A 1 202 ? -2.290 -16.367 19.884 1.00 97.06 202 ASN A O 1
ATOM 1542 N N . PHE A 1 203 ? -1.415 -14.305 19.928 1.00 98.19 203 PHE A N 1
ATOM 1543 C CA . PHE A 1 203 ? -2.351 -13.762 18.942 1.00 98.19 203 PHE A CA 1
ATOM 1544 C C . PHE A 1 203 ? -1.905 -14.031 17.507 1.00 98.19 203 PHE A C 1
ATOM 1546 O O . PHE A 1 203 ? -0.729 -13.891 17.162 1.00 98.19 203 PHE A O 1
ATOM 1553 N N . VAL A 1 204 ? -2.873 -14.335 16.642 1.00 97.50 204 VAL A N 1
ATOM 1554 C CA . VAL A 1 204 ? -2.653 -14.613 15.221 1.00 97.50 204 VAL A CA 1
ATOM 1555 C C . VAL A 1 204 ? -3.647 -13.818 14.381 1.00 97.50 204 VAL A C 1
ATOM 1557 O O . VAL A 1 204 ? -4.854 -13.873 14.602 1.00 97.50 204 VAL A O 1
ATOM 1560 N N . ARG A 1 205 ? -3.143 -13.080 13.385 1.00 97.25 205 ARG A N 1
ATOM 1561 C CA . ARG A 1 205 ? -3.993 -12.398 12.394 1.00 97.25 205 ARG A CA 1
ATOM 1562 C C . ARG A 1 205 ? -4.670 -13.419 11.489 1.00 97.25 205 ARG A C 1
ATOM 1564 O O . ARG A 1 205 ? -4.023 -14.374 11.059 1.00 97.25 205 ARG A O 1
ATOM 1571 N N . THR A 1 206 ? -5.931 -13.188 11.147 1.00 96.12 206 THR A N 1
ATOM 1572 C CA . THR A 1 206 ? -6.693 -14.118 10.308 1.00 96.12 206 THR A CA 1
ATOM 1573 C C . THR A 1 206 ? -6.634 -13.742 8.828 1.00 96.12 206 THR A C 1
ATOM 1575 O O . THR A 1 206 ? -6.173 -12.665 8.437 1.00 96.12 206 THR A O 1
ATOM 1578 N N . ALA A 1 207 ? -7.114 -14.654 7.979 1.00 94.19 207 ALA A N 1
ATOM 1579 C CA . ALA A 1 207 ? -7.275 -14.413 6.548 1.00 94.19 207 ALA A CA 1
ATOM 1580 C C . ALA A 1 207 ? -8.454 -13.473 6.223 1.00 94.19 207 ALA A C 1
ATOM 1582 O O . ALA A 1 207 ? -8.559 -13.023 5.087 1.00 94.19 207 ALA A O 1
ATOM 1583 N N . ASN A 1 208 ? -9.289 -13.116 7.208 1.00 95.31 208 ASN A N 1
ATOM 1584 C CA . ASN A 1 208 ? -10.464 -12.246 7.049 1.00 95.31 208 ASN A CA 1
ATOM 1585 C C . ASN A 1 208 ? -10.106 -10.754 6.905 1.00 95.31 208 ASN A C 1
ATOM 1587 O O . ASN A 1 208 ? -10.947 -9.871 7.095 1.00 95.31 208 ASN A O 1
ATOM 1591 N N . ARG A 1 209 ? -8.844 -10.456 6.584 1.00 94.88 209 ARG A N 1
ATOM 1592 C CA . ARG A 1 209 ? -8.384 -9.121 6.211 1.00 94.88 209 ARG A CA 1
ATOM 1593 C C . ARG A 1 209 ? -9.234 -8.596 5.053 1.00 94.88 209 ARG A C 1
ATOM 1595 O O . ARG A 1 209 ? -9.433 -9.295 4.064 1.00 94.88 209 ARG A O 1
ATOM 1602 N N . HIS A 1 210 ? -9.643 -7.339 5.155 1.00 93.19 210 HIS A N 1
ATOM 1603 C CA . HIS A 1 210 ? -10.305 -6.631 4.067 1.00 93.19 210 HIS A CA 1
ATOM 1604 C C . HIS A 1 210 ? -9.752 -5.210 3.957 1.00 93.19 210 HIS A C 1
ATOM 1606 O O . HIS A 1 210 ? -9.542 -4.551 4.978 1.00 93.19 210 HIS A O 1
ATOM 1612 N N . ASP A 1 211 ? -9.504 -4.756 2.732 1.00 92.56 211 ASP A N 1
ATOM 1613 C CA . ASP A 1 211 ? -8.945 -3.441 2.436 1.00 92.56 211 ASP A CA 1
ATOM 1614 C C . ASP A 1 211 ? -10.029 -2.596 1.750 1.00 92.56 211 ASP A C 1
ATOM 1616 O O . ASP A 1 211 ? -10.645 -3.024 0.780 1.00 92.56 211 ASP A O 1
ATOM 1620 N N . PHE A 1 212 ? -10.252 -1.392 2.267 1.00 92.56 212 PHE A N 1
ATOM 1621 C CA . PHE A 1 212 ? -11.180 -0.391 1.754 1.00 92.56 212 PHE A CA 1
ATOM 1622 C C . PHE A 1 212 ? -10.345 0.733 1.141 1.00 92.56 212 PHE A C 1
ATOM 1624 O O . PHE A 1 212 ? -9.907 1.675 1.820 1.00 92.56 212 PHE A O 1
ATOM 1631 N N . SER A 1 213 ? -10.037 0.573 -0.139 1.00 90.88 213 SER A N 1
ATOM 1632 C CA . SER A 1 213 ? -9.198 1.508 -0.882 1.00 90.88 213 SER A CA 1
ATOM 1633 C C . SER A 1 213 ? -9.960 2.771 -1.254 1.00 90.88 213 SER A C 1
ATOM 1635 O O . SER A 1 213 ? -11.180 2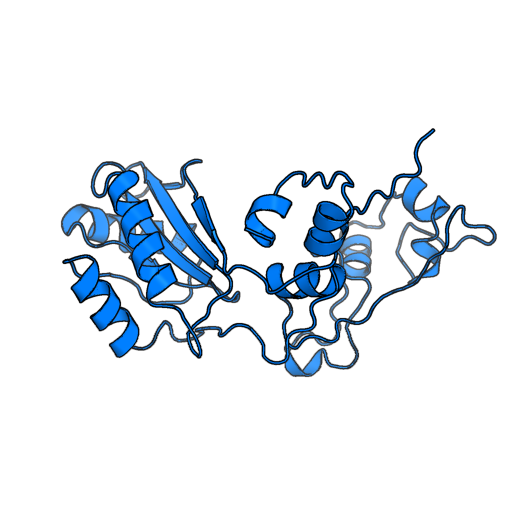.765 -1.397 1.00 90.88 213 SER A O 1
ATOM 1637 N N . LYS A 1 214 ? -9.230 3.878 -1.389 1.00 91.25 214 LYS A N 1
ATOM 1638 C CA . LYS A 1 214 ? -9.750 5.052 -2.089 1.00 91.25 214 LYS A CA 1
ATOM 1639 C C . LYS A 1 214 ? -10.004 4.659 -3.549 1.00 91.25 214 LYS A C 1
ATOM 1641 O O . LYS A 1 214 ? -9.170 3.972 -4.131 1.00 91.25 214 LYS A O 1
ATOM 1646 N N . GLU A 1 215 ? -11.123 5.086 -4.122 1.00 89.88 215 GLU A N 1
ATOM 1647 C CA . GLU A 1 215 ? -11.382 4.900 -5.552 1.00 89.88 215 GLU A CA 1
ATOM 1648 C C . GLU A 1 215 ? -10.541 5.903 -6.368 1.00 89.88 215 GLU A C 1
ATOM 1650 O O . GLU A 1 215 ? -10.407 7.063 -5.948 1.00 89.88 215 GLU A O 1
ATOM 1655 N N . PRO A 1 216 ? -9.931 5.482 -7.489 1.00 91.06 216 PRO A N 1
ATOM 1656 C CA . PRO A 1 216 ? -9.271 6.398 -8.412 1.00 91.06 216 PRO A CA 1
ATOM 1657 C C . PRO A 1 216 ? -10.293 7.260 -9.169 1.00 91.06 216 PRO A C 1
ATOM 1659 O O . PRO A 1 216 ? -11.445 6.866 -9.344 1.00 91.06 216 PRO A O 1
ATOM 1662 N N . ASP A 1 217 ? -9.849 8.404 -9.703 1.00 90.44 217 ASP A N 1
ATOM 1663 C CA . ASP A 1 217 ? -10.565 9.031 -10.823 1.00 90.44 217 ASP A CA 1
ATOM 1664 C C . ASP A 1 217 ? -10.460 8.141 -12.083 1.00 90.44 217 ASP A C 1
ATOM 1666 O O . ASP A 1 217 ? -9.819 7.090 -12.082 1.00 90.44 217 ASP A O 1
ATOM 1670 N N . ILE A 1 218 ? -11.055 8.571 -13.198 1.00 93.69 218 ILE A N 1
ATOM 1671 C CA . ILE A 1 218 ? -11.084 7.805 -14.455 1.00 93.69 218 ILE A CA 1
ATOM 1672 C C . ILE A 1 218 ? -9.669 7.406 -14.907 1.00 93.69 218 ILE A C 1
ATOM 1674 O O . ILE A 1 218 ? -8.858 8.250 -15.304 1.00 93.69 218 ILE A O 1
ATOM 1678 N N . THR A 1 219 ? -9.416 6.099 -14.951 1.00 95.88 219 THR A N 1
ATOM 1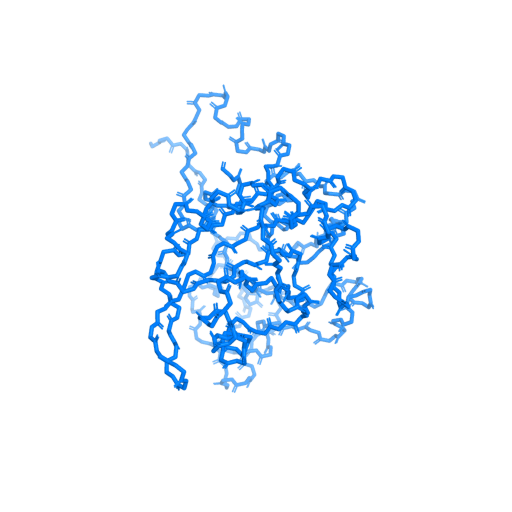679 C CA . THR A 1 219 ? -8.149 5.507 -15.394 1.00 95.88 219 THR A CA 1
ATOM 1680 C C . THR A 1 219 ? -8.217 5.033 -16.850 1.00 95.88 219 THR A C 1
ATOM 1682 O O . THR A 1 219 ? -9.262 5.028 -17.509 1.00 95.88 219 THR A O 1
ATOM 1685 N N . LEU A 1 220 ? -7.085 4.579 -17.389 1.00 95.94 220 LEU A N 1
ATOM 1686 C CA . LEU A 1 220 ? -7.033 3.894 -18.679 1.00 95.94 220 LEU A CA 1
ATOM 1687 C C . LEU A 1 220 ? -7.848 2.590 -18.673 1.00 95.94 220 LEU A C 1
ATOM 1689 O O . LEU A 1 220 ? -8.403 2.222 -19.707 1.00 95.94 220 LEU A O 1
ATOM 1693 N N . LEU A 1 221 ? -7.951 1.906 -17.528 1.00 95.81 221 LEU A N 1
ATOM 1694 C CA . LEU A 1 221 ? -8.739 0.678 -17.406 1.00 95.81 221 LEU A CA 1
ATOM 1695 C C . LEU A 1 221 ? -10.228 0.954 -17.635 1.00 95.81 221 LEU A C 1
ATOM 1697 O O . LEU A 1 221 ? -10.895 0.169 -18.310 1.00 95.81 221 LEU A O 1
ATOM 1701 N N . ASP A 1 222 ? -10.729 2.083 -17.137 1.00 95.12 222 ASP A N 1
ATOM 1702 C CA . ASP A 1 222 ? -12.122 2.498 -17.318 1.00 95.12 222 ASP A CA 1
ATOM 1703 C C . ASP A 1 222 ? -12.408 2.805 -18.785 1.00 95.12 222 ASP A C 1
ATOM 1705 O O . ASP A 1 222 ? -13.333 2.241 -19.365 1.00 95.12 222 ASP A O 1
ATOM 1709 N N . LYS A 1 223 ? -11.520 3.560 -19.442 1.00 96.00 223 LYS A N 1
ATOM 1710 C CA . LYS A 1 223 ? -11.620 3.852 -20.883 1.00 96.00 223 LYS A CA 1
ATOM 1711 C C . LYS A 1 223 ? -11.610 2.585 -21.752 1.00 96.00 223 LYS A C 1
ATOM 1713 O O . LYS A 1 223 ? -12.285 2.536 -22.779 1.00 96.00 223 LYS A O 1
ATOM 1718 N N . ILE A 1 224 ? -10.857 1.551 -21.360 1.00 95.00 224 ILE A N 1
ATOM 1719 C CA . ILE A 1 224 ? -10.842 0.247 -22.049 1.00 95.00 224 ILE A CA 1
ATOM 1720 C C . ILE A 1 224 ? -12.163 -0.507 -21.826 1.00 95.00 224 ILE A C 1
ATOM 1722 O O . ILE A 1 224 ? -12.681 -1.123 -22.756 1.00 95.00 224 ILE A O 1
ATOM 1726 N N . LYS A 1 225 ? -12.735 -0.468 -20.617 1.00 95.12 225 LYS A N 1
ATOM 1727 C CA . LYS A 1 225 ? -14.056 -1.068 -20.358 1.00 95.12 225 LYS A CA 1
ATOM 1728 C C . LYS A 1 225 ? -15.154 -0.351 -21.149 1.00 95.12 225 LYS A C 1
ATOM 1730 O O . LYS A 1 225 ? -15.980 -1.012 -21.775 1.00 95.12 225 LYS A O 1
ATOM 1735 N N . GLU A 1 226 ? -15.137 0.981 -21.169 1.00 96.31 226 GLU A N 1
ATOM 1736 C CA . GLU A 1 226 ? -16.092 1.820 -21.907 1.00 96.31 226 GLU A CA 1
ATOM 1737 C C . GLU A 1 226 ? -16.049 1.581 -23.422 1.00 96.31 226 GLU A C 1
ATOM 1739 O O . GLU A 1 226 ? -17.083 1.645 -24.086 1.00 96.31 226 GLU A O 1
ATOM 1744 N N . SER A 1 227 ? -14.884 1.231 -23.981 1.00 96.06 227 SER A N 1
ATOM 1745 C CA . SER A 1 227 ? -14.752 0.866 -25.399 1.00 96.06 227 SER A CA 1
ATOM 1746 C C . SER A 1 227 ? -15.297 -0.533 -25.739 1.00 96.06 227 SER A C 1
ATOM 1748 O O . SER A 1 227 ? -15.211 -0.970 -26.890 1.00 96.06 227 SER A O 1
ATOM 1750 N N . GLY A 1 228 ? -15.860 -1.249 -24.759 1.00 95.88 228 GLY A N 1
ATOM 1751 C CA . GLY A 1 228 ? -16.400 -2.601 -24.914 1.00 95.88 228 GLY A CA 1
ATOM 1752 C C . GLY A 1 228 ? -15.338 -3.704 -24.870 1.00 95.88 228 GLY A C 1
ATOM 1753 O O . GLY A 1 228 ? -15.620 -4.843 -25.248 1.00 95.88 228 GLY A O 1
ATOM 1754 N N . GLN A 1 229 ? -14.113 -3.391 -24.437 1.00 95.31 229 GLN A N 1
ATOM 1755 C CA . GLN A 1 229 ? -13.040 -4.371 -24.281 1.00 95.31 229 GLN A CA 1
ATOM 1756 C C . GLN A 1 229 ? -13.009 -4.955 -22.862 1.00 95.31 229 GLN A C 1
ATOM 1758 O O . GLN A 1 229 ? -13.526 -4.395 -21.900 1.00 95.31 229 GLN A O 1
ATOM 1763 N N . VAL A 1 230 ? -12.378 -6.123 -22.727 1.00 95.06 230 VAL A N 1
ATOM 1764 C CA . VAL A 1 230 ? -12.301 -6.845 -21.453 1.00 95.06 230 VAL A CA 1
ATOM 1765 C C . VAL A 1 230 ? -11.049 -6.428 -20.682 1.00 95.06 230 VAL A C 1
ATOM 1767 O O . VAL A 1 230 ? -9.937 -6.530 -21.201 1.00 95.06 230 VAL A O 1
ATOM 1770 N N . VAL A 1 231 ? -11.233 -6.045 -19.417 1.00 95.69 231 VAL A N 1
ATOM 1771 C CA . VAL A 1 231 ? -10.159 -5.821 -18.439 1.00 95.69 231 VAL A CA 1
ATOM 1772 C C . VAL A 1 231 ? -10.217 -6.917 -17.379 1.00 95.69 231 VAL A C 1
ATOM 1774 O O . VAL A 1 231 ? -11.258 -7.125 -16.759 1.00 95.69 231 VAL A O 1
ATOM 1777 N N . ILE A 1 232 ? -9.099 -7.614 -17.164 1.00 95.62 232 ILE A N 1
ATOM 1778 C CA . ILE A 1 232 ? -8.976 -8.686 -16.167 1.00 95.62 232 ILE A CA 1
ATOM 1779 C C . ILE A 1 232 ? -7.888 -8.292 -15.168 1.00 95.62 232 ILE A C 1
ATOM 1781 O O . ILE A 1 232 ? -6.713 -8.245 -15.524 1.00 95.62 232 ILE A O 1
ATOM 1785 N N . GLY A 1 233 ? -8.279 -8.027 -13.921 1.00 95.00 233 GLY A N 1
ATOM 1786 C CA . GLY A 1 233 ? -7.354 -7.855 -12.800 1.00 95.00 233 GLY A CA 1
ATOM 1787 C C . GLY A 1 233 ? -7.072 -9.192 -12.114 1.00 95.00 233 GLY A C 1
ATOM 1788 O O . GLY A 1 233 ? -7.998 -9.961 -11.863 1.00 95.00 233 GLY A O 1
ATOM 1789 N N . ILE A 1 234 ? -5.804 -9.475 -11.807 1.00 94.62 234 ILE A N 1
ATOM 1790 C CA . ILE A 1 234 ? -5.371 -10.701 -11.116 1.00 94.62 234 ILE A CA 1
ATOM 1791 C C . ILE A 1 234 ? -4.632 -10.312 -9.833 1.00 94.62 234 ILE A C 1
ATOM 1793 O O . ILE A 1 234 ? -3.817 -9.393 -9.838 1.00 94.62 234 ILE A O 1
ATOM 1797 N N . GLY A 1 235 ? -4.897 -11.016 -8.731 1.00 89.81 235 GLY A N 1
ATOM 1798 C CA . GLY A 1 235 ? -4.301 -10.704 -7.431 1.00 89.81 235 GLY A CA 1
ATOM 1799 C C . GLY A 1 235 ? -4.885 -9.422 -6.833 1.00 89.81 235 GLY A C 1
ATOM 1800 O O . GLY A 1 235 ? -6.096 -9.223 -6.871 1.00 89.81 235 GLY A O 1
ATOM 1801 N N . LYS A 1 236 ? -4.024 -8.545 -6.303 1.00 86.25 236 LYS A N 1
ATOM 1802 C CA . LYS A 1 236 ? -4.426 -7.304 -5.610 1.00 86.25 236 LYS A CA 1
ATOM 1803 C C . LYS A 1 236 ? -4.919 -6.183 -6.529 1.00 86.25 236 LYS A C 1
ATOM 1805 O O . LYS A 1 236 ? -5.285 -5.124 -6.038 1.00 86.25 236 LYS A O 1
ATOM 1810 N N . ILE A 1 237 ? -4.919 -6.385 -7.849 1.00 91.75 237 ILE A N 1
ATOM 1811 C CA . ILE A 1 237 ? -5.306 -5.339 -8.808 1.00 91.75 237 ILE A CA 1
ATOM 1812 C C . ILE A 1 237 ? -6.726 -4.842 -8.543 1.00 91.75 237 ILE A C 1
ATOM 1814 O O . ILE A 1 237 ? -6.951 -3.642 -8.592 1.00 91.75 237 ILE A O 1
ATOM 1818 N N . LYS A 1 238 ? -7.667 -5.732 -8.202 1.00 88.25 238 LYS A N 1
ATOM 1819 C CA . LYS A 1 238 ? -9.018 -5.297 -7.831 1.00 88.25 238 LYS A CA 1
ATOM 1820 C C . LYS A 1 238 ? -8.971 -4.344 -6.633 1.00 88.25 238 LYS A C 1
ATOM 1822 O O . LYS A 1 238 ? -9.457 -3.233 -6.734 1.00 88.25 238 LYS A O 1
ATOM 1827 N N . ASP A 1 239 ? -8.298 -4.739 -5.557 1.00 84.69 239 ASP A N 1
ATOM 1828 C CA . ASP A 1 239 ? -8.227 -3.937 -4.332 1.00 84.69 239 ASP A CA 1
ATOM 1829 C C . ASP A 1 239 ? -7.538 -2.578 -4.554 1.00 84.69 239 ASP A C 1
ATOM 1831 O O . ASP A 1 239 ? -7.876 -1.611 -3.886 1.00 84.69 239 ASP A O 1
ATOM 1835 N N . ILE A 1 240 ? -6.572 -2.476 -5.473 1.00 88.25 240 ILE A N 1
ATOM 1836 C CA . ILE A 1 240 ? -5.839 -1.226 -5.759 1.00 88.25 240 ILE A CA 1
ATOM 1837 C C . ILE A 1 240 ? -6.685 -0.216 -6.551 1.00 88.25 240 ILE A C 1
ATOM 1839 O O . ILE A 1 240 ? -6.517 0.992 -6.376 1.00 88.25 240 ILE A O 1
ATOM 1843 N N . PHE A 1 241 ? -7.571 -0.702 -7.421 1.00 91.06 241 PHE A N 1
ATOM 1844 C CA . PHE A 1 241 ? -8.436 0.138 -8.257 1.00 91.06 241 PHE A CA 1
ATOM 1845 C C . PHE A 1 241 ? -9.877 0.249 -7.736 1.00 91.06 241 PHE A C 1
ATOM 1847 O O . PHE A 1 241 ? -10.633 1.011 -8.327 1.00 91.06 241 PHE A O 1
ATOM 1854 N N . ALA A 1 242 ? -10.187 -0.444 -6.630 1.00 85.69 242 ALA A N 1
ATOM 1855 C CA . ALA A 1 242 ? -11.513 -0.638 -6.032 1.00 85.69 242 ALA A CA 1
ATOM 1856 C C . ALA A 1 242 ? -12.497 -1.436 -6.919 1.00 85.69 242 ALA A C 1
ATOM 1858 O O . ALA A 1 242 ? -12.852 -0.995 -8.034 1.00 85.69 242 ALA A O 1
#

Radius of gyration: 21.23 Å; Cα contacts (8 Å, |Δi|>4): 392; chains: 1; bounding box: 46×33×61 Å

Mean predicted aligned error: 4.79 Å

pLDDT: mean 95.52, std 4.13, range [57.28, 98.88]

Sequence (242 aa):
MSKRAIVIVLDSMGVGECPDSCLYCDQGSNTLVNTAKAVGGLNLPHMQELGLGNIIDIMGVAAIKNPLGAYGKMQEKSPGKDTTTGHWELMGLELRQPFPTYPEGFPPELITRFEQQIGCKTIGNVVASGTEIIKELGPEHIRTGYPIVYTSADSVFQIAAHEEIIPLKNLYHYCTIARELLQEEHAVGRVIARPFIGEPGNFVRTANRHDFSKEPDITLLDKIKESGQVVIGIGKIKDIFA

Secondary structure (DSSP, 8-state):
----------TT---S--TTGGGGT-TT--HHHHHHHHTT----HHHHHHTGGGTS-BTTB---SS-SS--------SS--SHHHHHHHHTT---SSPPP--TT-S-HHHHHHHHHHHTS--EEEEE--HHHHHHHHHHHHHHH-PPEEEE-SSSEEEEEEETTTS-HHHHHHHHHHHHHHS-GGG--SEEEEEEEEEETTEEEE-S--EEEEPPPSS-HHHHHHHTT------TTHHHHH-

Foldseek 3Di:
DPDDDDDDDPPPQAQFDDPVCVVVVQPGDGRQQVVQVVVVGDQDVLVLLQAPLVADPHRNRHGDDDHPHDDYDDDQPAPEDDPLQVVQVVQPDHHPHYQDDDQAFDDPVLQVVLCVVLVHHEDDRHADDPVVQCLVCVVVCQVGVHWYWYGHRAQEIETEHECVSQPLVSLVVSLVSSCVSQDDNSNGQWYKYFYWHDDNPDIDTDPSIDIDGDADDDGNQNVCVVVVHDDDDDDCRVVSND

Nearest PDB structures (foldseek):
  4lrd-assembly1_A  TM=8.503E-01  e=3.608E-31  Bacillus cereus
  4lr7-assembly3_C  TM=9.264E-01  e=8.539E-30  Bacillus cereus
  3m8w-assembly3_C  TM=9.254E-01  e=1.106E-29  Bacillus cereus ATCC 14579
  3un3-assembly3_C  TM=9.168E-01  e=1.106E-29  Bacillus cereus
  4lrb-assembly3_C  TM=9.289E-01  e=8.184E-29  Bacillus cereus

Solvent-accessible surface area (backbone atoms only — not comparable to full-atom values): 14103 Å² total; per-residue (Å²): 130,83,90,82,86,87,87,83,82,68,83,84,69,38,88,46,57,58,99,64,21,71,83,70,76,39,71,88,42,30,49,51,44,53,52,14,59,75,67,77,32,38,90,44,69,68,50,23,47,35,22,52,18,63,65,47,86,34,49,65,25,61,59,61,95,79,44,81,46,88,69,75,86,85,78,87,81,38,52,67,89,48,74,56,54,58,54,38,38,77,32,70,37,74,49,93,60,50,60,44,64,37,84,84,21,70,57,69,68,58,52,52,55,48,26,65,73,71,73,46,62,70,42,80,48,35,56,50,55,74,69,55,50,44,66,70,45,41,55,56,27,69,74,68,63,30,43,35,36,35,26,41,93,53,31,40,45,34,43,34,36,44,45,92,71,42,44,64,71,56,45,53,48,47,39,50,54,48,46,71,68,34,44,79,88,49,33,31,49,29,24,32,37,40,36,25,48,76,50,87,93,56,70,43,74,51,87,78,51,47,71,50,42,48,69,68,74,89,35,50,64,52,57,41,43,73,73,73,46,92,80,86,71,69,83,65,47,47,55,58,55,88